Protein AF-A0A950E412-F1 (afdb_monomer_lite)

Foldseek 3Di:
DVLLVLLVQLCCCCPPVVDDLVRSCVVSVHDSVVSVCCVVPVPCVVVVVLLVQQWDAAPPPRDTFDHDPPGPRTFNHHCVVPVPSPPDPDALVVQLVLQVVLCVVPVDGDDLLLQAPVNCVVVDDPSVVSNVVDDHDHSVSCCVRQVDPVRSRVCSVVCPDDDDPVVPDDDDDPDDDDDDDDDDDD

Structure (mmCIF, N/CA/C/O backbone):
data_AF-A0A950E412-F1
#
_entry.id   AF-A0A950E412-F1
#
loop_
_atom_site.group_PDB
_atom_site.id
_atom_site.type_symbol
_atom_site.label_atom_id
_atom_site.label_alt_id
_atom_site.label_comp_id
_atom_site.label_asym_id
_atom_site.label_entity_id
_atom_site.label_seq_id
_atom_site.pdbx_PDB_ins_code
_atom_site.Cartn_x
_atom_site.Cartn_y
_atom_site.Cartn_z
_atom_site.occupancy
_atom_site.B_iso_or_equiv
_atom_site.auth_seq_id
_atom_site.auth_comp_id
_atom_site.auth_asym_id
_atom_site.auth_atom_id
_atom_site.pdbx_PDB_model_num
ATOM 1 N N . THR A 1 1 ? 12.616 4.490 -27.981 1.00 83.00 1 THR A N 1
ATOM 2 C CA . THR A 1 1 ? 12.147 4.778 -26.608 1.00 83.00 1 THR A CA 1
ATOM 3 C C . THR A 1 1 ? 13.334 4.789 -25.666 1.00 83.00 1 THR A C 1
ATOM 5 O O . THR A 1 1 ? 14.322 4.119 -25.954 1.00 83.00 1 THR A O 1
ATOM 8 N N . GLU A 1 2 ? 13.252 5.530 -24.560 1.00 90.44 2 GLU A N 1
ATOM 9 C CA . GLU A 1 2 ? 14.310 5.615 -23.536 1.00 90.44 2 GLU A CA 1
ATOM 10 C C . GLU A 1 2 ? 14.773 4.225 -23.062 1.00 90.44 2 GLU A C 1
ATOM 12 O O . GLU A 1 2 ? 15.965 3.930 -23.071 1.00 90.44 2 GLU A O 1
ATOM 17 N N . ARG A 1 3 ? 13.826 3.314 -22.782 1.00 92.00 3 ARG A N 1
ATOM 18 C CA . ARG A 1 3 ? 14.124 1.929 -22.376 1.00 92.00 3 ARG A CA 1
ATOM 19 C C . ARG A 1 3 ? 14.981 1.176 -23.394 1.00 92.00 3 ARG A C 1
ATOM 21 O O . ARG A 1 3 ? 15.925 0.510 -22.999 1.00 92.00 3 ARG A O 1
ATOM 28 N N . ARG A 1 4 ? 14.673 1.284 -24.693 1.00 94.50 4 ARG A N 1
ATOM 29 C CA . ARG A 1 4 ? 15.428 0.581 -25.745 1.00 94.50 4 ARG A CA 1
ATOM 30 C C . ARG A 1 4 ? 16.896 1.021 -25.762 1.00 94.50 4 ARG A C 1
ATOM 32 O O . ARG A 1 4 ? 17.767 0.174 -25.901 1.00 94.50 4 ARG A O 1
ATOM 39 N N . ARG A 1 5 ? 17.160 2.321 -25.577 1.00 95.94 5 ARG A N 1
ATOM 40 C CA . ARG A 1 5 ? 18.529 2.859 -25.481 1.00 95.94 5 ARG A CA 1
ATOM 41 C C . ARG A 1 5 ? 19.242 2.351 -24.226 1.00 95.94 5 ARG A C 1
ATOM 43 O O . ARG A 1 5 ? 20.359 1.866 -24.326 1.00 95.94 5 ARG A O 1
ATOM 50 N N . ALA A 1 6 ? 18.577 2.393 -23.071 1.00 95.38 6 ALA A N 1
ATOM 51 C CA . ALA A 1 6 ? 19.148 1.912 -21.811 1.00 95.38 6 ALA A CA 1
ATOM 52 C C . ALA A 1 6 ? 19.465 0.405 -21.830 1.00 95.38 6 ALA A C 1
ATOM 54 O O . ALA A 1 6 ? 20.478 -0.016 -21.286 1.00 95.38 6 ALA A O 1
ATOM 55 N N . VAL A 1 7 ? 18.620 -0.399 -22.481 1.00 97.25 7 VAL A N 1
ATOM 56 C CA . VAL A 1 7 ? 18.858 -1.834 -22.701 1.00 97.25 7 VAL A CA 1
ATOM 57 C C . VAL A 1 7 ? 20.078 -2.050 -23.591 1.00 97.25 7 VAL A C 1
ATOM 59 O O . VAL A 1 7 ? 20.931 -2.851 -23.237 1.00 97.25 7 VAL A O 1
ATOM 62 N N . ALA A 1 8 ? 20.179 -1.332 -24.714 1.00 97.06 8 ALA A N 1
ATOM 63 C CA . ALA A 1 8 ? 21.312 -1.469 -25.628 1.00 97.06 8 ALA A CA 1
ATOM 64 C C . ALA A 1 8 ? 22.646 -1.128 -24.942 1.00 97.06 8 ALA A C 1
ATOM 66 O O . ALA A 1 8 ? 23.605 -1.879 -25.079 1.00 97.06 8 ALA A O 1
ATOM 67 N N . LEU A 1 9 ? 22.679 -0.054 -24.143 1.00 97.19 9 LEU A N 1
ATOM 68 C CA . LEU A 1 9 ? 23.854 0.308 -23.343 1.00 97.19 9 LEU A CA 1
ATOM 69 C C . LEU A 1 9 ? 24.182 -0.760 -22.294 1.00 97.19 9 LEU A C 1
ATOM 71 O O . LEU A 1 9 ? 25.327 -1.171 -22.182 1.00 97.19 9 LEU A O 1
ATOM 75 N N . ALA A 1 10 ? 23.179 -1.269 -21.572 1.00 96.75 10 ALA A N 1
ATOM 76 C CA . ALA A 1 10 ? 23.401 -2.320 -20.581 1.00 96.75 10 ALA A CA 1
ATOM 77 C C . ALA A 1 10 ? 23.948 -3.618 -21.203 1.00 96.75 10 ALA A C 1
ATOM 79 O O . ALA A 1 10 ? 24.773 -4.281 -20.583 1.00 96.75 10 ALA A O 1
ATOM 80 N N . VAL A 1 11 ? 23.493 -3.985 -22.407 1.00 96.44 11 VAL A N 1
ATOM 81 C CA . VAL A 1 11 ? 24.015 -5.139 -23.160 1.00 96.44 11 VAL A CA 1
ATOM 82 C C . VAL A 1 11 ? 25.454 -4.886 -23.592 1.00 96.44 11 VAL A C 1
ATOM 84 O O . VAL A 1 11 ? 26.310 -5.719 -23.315 1.00 96.44 11 VAL A O 1
ATOM 87 N N . HIS A 1 12 ? 25.736 -3.716 -24.170 1.00 97.06 12 HIS A N 1
ATOM 88 C CA . HIS A 1 12 ? 27.089 -3.338 -24.569 1.00 97.06 12 HIS A CA 1
ATOM 89 C C . HIS A 1 12 ? 28.076 -3.411 -23.394 1.00 97.06 12 HIS A C 1
ATOM 91 O O . HIS A 1 12 ? 29.082 -4.115 -23.457 1.00 97.06 12 HIS A O 1
ATOM 97 N N . ASP A 1 13 ? 27.740 -2.751 -22.287 1.00 96.44 13 ASP A N 1
ATOM 98 C CA . ASP A 1 13 ? 28.570 -2.703 -21.084 1.00 96.44 13 ASP A CA 1
ATOM 99 C C . ASP A 1 13 ? 28.801 -4.098 -20.482 1.00 96.44 13 ASP A C 1
ATOM 101 O O . ASP A 1 13 ? 29.840 -4.369 -19.877 1.00 96.44 13 ASP A O 1
ATOM 105 N N . ARG A 1 14 ? 27.828 -5.003 -20.632 1.00 96.06 14 ARG A N 1
ATOM 106 C CA . ARG A 1 14 ? 27.918 -6.368 -20.113 1.00 96.06 14 ARG A CA 1
ATOM 107 C C . ARG A 1 14 ? 28.776 -7.274 -20.988 1.00 96.06 14 ARG A C 1
ATOM 109 O O . ARG A 1 14 ? 29.537 -8.067 -20.441 1.00 96.06 14 ARG A O 1
ATOM 116 N N . GLU A 1 15 ? 28.603 -7.200 -22.302 1.00 94.62 15 GLU A N 1
ATOM 117 C CA . GLU A 1 15 ? 29.211 -8.128 -23.261 1.00 94.62 15 GLU A CA 1
ATOM 118 C C . GLU A 1 15 ? 30.607 -7.686 -23.699 1.00 94.62 15 GLU A C 1
ATOM 120 O O . GLU A 1 15 ? 31.502 -8.521 -23.789 1.00 94.62 15 GLU A O 1
ATOM 125 N N . PHE A 1 16 ? 30.809 -6.386 -23.924 1.00 95.12 16 PHE A N 1
ATOM 126 C CA . PHE A 1 16 ? 32.061 -5.856 -24.471 1.00 95.12 16 PHE A CA 1
ATOM 127 C C . PHE A 1 16 ? 32.969 -5.261 -23.400 1.00 95.12 16 PHE A C 1
ATOM 129 O O . PHE A 1 16 ? 34.184 -5.417 -23.476 1.00 95.12 16 PHE A O 1
ATOM 136 N N . GLU A 1 17 ? 32.400 -4.616 -22.381 1.00 93.81 17 GLU A N 1
ATOM 137 C CA . GLU A 1 17 ? 33.190 -4.030 -21.289 1.00 93.81 17 GLU A CA 1
ATOM 138 C C . GLU A 1 17 ? 33.299 -4.948 -20.055 1.00 93.81 17 GLU A C 1
ATOM 140 O O . GLU A 1 17 ? 34.018 -4.641 -19.105 1.00 93.81 17 GLU A O 1
ATOM 145 N N . GLY A 1 18 ? 32.587 -6.083 -20.043 1.00 95.25 18 GLY A N 1
ATOM 146 C CA . GLY A 1 18 ? 32.640 -7.070 -18.958 1.00 95.25 18 GLY A CA 1
ATOM 147 C C . GLY A 1 18 ? 32.105 -6.568 -17.609 1.00 95.25 18 GLY A C 1
ATOM 148 O O . GLY A 1 18 ? 32.369 -7.177 -16.568 1.00 95.25 18 GLY A O 1
ATOM 149 N N . LEU A 1 19 ? 31.348 -5.467 -17.593 1.00 96.75 19 LEU A N 1
ATOM 150 C CA . LEU A 1 19 ? 30.909 -4.825 -16.358 1.00 96.75 19 LEU A CA 1
ATOM 151 C C . LEU A 1 19 ? 29.888 -5.678 -15.588 1.00 96.75 19 LEU A C 1
ATOM 153 O O . LEU A 1 19 ? 29.028 -6.384 -16.135 1.00 96.75 19 LEU A O 1
ATOM 157 N N . SER A 1 20 ? 29.959 -5.606 -14.258 1.00 97.38 20 SER A N 1
ATOM 158 C CA . SER A 1 20 ? 28.967 -6.211 -13.366 1.00 97.38 20 SER A CA 1
ATOM 159 C C . SER A 1 20 ? 27.638 -5.449 -13.397 1.00 97.38 20 SER A C 1
ATOM 161 O O . SER A 1 20 ? 27.590 -4.255 -13.681 1.00 97.38 20 SER A O 1
ATOM 163 N N . ILE A 1 21 ? 26.538 -6.111 -13.011 1.00 97.06 21 ILE A N 1
ATOM 164 C CA . ILE A 1 21 ? 25.205 -5.479 -12.915 1.00 97.06 21 ILE A CA 1
ATOM 165 C C . ILE A 1 21 ? 25.237 -4.213 -12.046 1.00 97.06 21 ILE A C 1
ATOM 167 O O . ILE A 1 21 ? 24.519 -3.260 -12.337 1.00 97.06 21 ILE A O 1
ATOM 171 N N . ARG A 1 22 ? 26.057 -4.194 -10.987 1.00 97.25 22 ARG A N 1
ATOM 172 C CA . ARG A 1 22 ? 26.192 -3.035 -10.099 1.00 97.25 22 ARG A CA 1
ATOM 173 C C . ARG A 1 22 ? 26.890 -1.866 -10.797 1.00 97.25 22 ARG A C 1
ATOM 175 O O . ARG A 1 22 ? 26.357 -0.770 -10.769 1.00 97.25 22 ARG A O 1
ATOM 182 N N . GLN A 1 23 ? 27.997 -2.118 -11.493 1.00 97.56 23 GLN A N 1
ATOM 183 C CA . GLN A 1 23 ? 28.715 -1.084 -12.250 1.00 97.56 23 GLN A CA 1
ATOM 184 C C . GLN A 1 23 ? 27.856 -0.499 -13.377 1.00 97.56 23 GLN A C 1
ATOM 186 O O . GLN A 1 23 ? 27.822 0.713 -13.564 1.00 97.56 23 GLN A O 1
ATOM 191 N N . ILE A 1 24 ? 27.100 -1.347 -14.080 1.00 97.75 24 ILE A N 1
ATOM 192 C CA . ILE A 1 24 ? 26.144 -0.904 -15.105 1.00 97.75 24 ILE A CA 1
ATOM 193 C C . ILE A 1 24 ? 25.031 -0.057 -14.471 1.00 97.75 24 ILE A C 1
ATOM 195 O O . ILE A 1 24 ? 24.619 0.956 -15.026 1.00 97.75 24 ILE A O 1
ATOM 199 N N . ALA A 1 25 ? 24.533 -0.452 -13.296 1.00 97.62 25 ALA A N 1
ATOM 200 C CA . ALA A 1 25 ? 23.512 0.298 -12.569 1.00 97.62 25 ALA A CA 1
ATOM 201 C C . ALA A 1 25 ? 24.005 1.691 -12.160 1.00 97.62 25 ALA A C 1
ATOM 203 O O . ALA A 1 25 ? 23.311 2.673 -12.431 1.00 97.62 25 ALA A O 1
ATOM 204 N N . ASP A 1 26 ? 25.214 1.775 -11.606 1.00 97.44 26 ASP A N 1
ATOM 205 C CA . ASP A 1 26 ? 25.847 3.035 -11.222 1.00 97.44 26 ASP A CA 1
ATOM 206 C C . ASP A 1 26 ? 26.074 3.931 -12.455 1.00 97.44 26 ASP A C 1
ATOM 208 O O . ASP A 1 26 ? 25.672 5.095 -12.453 1.00 97.44 26 ASP A O 1
ATOM 212 N N . ARG A 1 27 ? 26.598 3.375 -13.559 1.00 96.94 27 ARG A N 1
ATOM 213 C CA . ARG A 1 27 ? 26.841 4.111 -14.815 1.00 96.94 27 ARG A CA 1
ATOM 214 C C . ARG A 1 27 ? 25.564 4.631 -15.470 1.00 96.94 27 ARG A C 1
ATOM 216 O O . ARG A 1 27 ? 25.545 5.740 -15.993 1.00 96.94 27 ARG A O 1
ATOM 223 N N . LEU A 1 28 ? 24.490 3.843 -15.450 1.00 95.62 28 LEU A N 1
ATOM 224 C CA . LEU A 1 28 ? 23.201 4.237 -16.025 1.00 95.62 28 LEU A CA 1
ATOM 225 C C . LEU A 1 28 ? 22.343 5.085 -15.070 1.00 95.62 28 LEU A C 1
ATOM 227 O O . LEU A 1 28 ? 21.247 5.496 -15.458 1.00 95.62 28 LEU A O 1
ATOM 231 N N . GLY A 1 29 ? 22.778 5.309 -13.823 1.00 96.25 29 GLY A N 1
ATOM 232 C CA . GLY A 1 29 ? 21.979 5.987 -12.797 1.00 96.25 29 GLY A CA 1
ATOM 233 C C . GLY A 1 29 ? 20.676 5.245 -12.467 1.00 96.25 29 GLY A C 1
ATOM 234 O O . GLY A 1 29 ? 19.620 5.860 -12.295 1.00 96.25 29 GLY A O 1
ATOM 235 N N . ARG A 1 30 ? 20.704 3.906 -12.450 1.00 96.44 30 ARG A N 1
ATOM 236 C CA . ARG A 1 30 ? 19.538 3.032 -12.219 1.00 96.44 30 ARG A CA 1
ATOM 237 C C . ARG A 1 30 ? 19.784 2.087 -11.050 1.00 96.44 30 ARG A C 1
ATOM 239 O O . ARG A 1 30 ? 20.903 1.897 -10.605 1.00 96.44 30 ARG A O 1
ATOM 246 N N . SER A 1 31 ? 18.728 1.439 -10.559 1.00 97.19 31 SER A N 1
ATOM 247 C CA . SER A 1 31 ? 18.896 0.388 -9.551 1.00 97.19 31 SER A CA 1
ATOM 248 C C . SER A 1 31 ? 19.417 -0.917 -10.180 1.00 97.19 31 SER A C 1
ATOM 250 O O . SER A 1 31 ? 19.026 -1.244 -11.308 1.00 97.19 31 SER A O 1
ATOM 252 N N . PRO A 1 32 ? 20.195 -1.740 -9.447 1.00 97.44 32 PRO A N 1
ATOM 253 C CA . PRO A 1 32 ? 20.632 -3.058 -9.922 1.00 97.44 32 PRO A CA 1
ATOM 254 C C . PRO A 1 32 ? 19.474 -3.965 -10.358 1.00 97.44 32 PRO A C 1
ATOM 256 O O . PRO A 1 32 ? 19.580 -4.703 -11.335 1.00 97.44 32 PRO A O 1
ATOM 259 N N . ALA A 1 33 ? 18.327 -3.872 -9.678 1.00 96.50 33 ALA A N 1
ATOM 260 C CA . ALA A 1 33 ? 17.115 -4.598 -10.049 1.00 96.50 33 ALA A CA 1
ATOM 261 C C . ALA A 1 33 ? 16.571 -4.173 -11.426 1.00 96.50 33 ALA A C 1
ATOM 263 O O . ALA A 1 33 ? 16.109 -5.015 -12.194 1.00 96.50 33 ALA A O 1
ATOM 264 N N . THR A 1 34 ? 16.655 -2.880 -11.756 1.00 95.25 34 THR A N 1
ATOM 265 C CA . THR A 1 34 ? 16.223 -2.349 -13.057 1.00 95.25 34 THR A CA 1
ATOM 266 C C . THR A 1 34 ? 17.126 -2.854 -14.176 1.00 95.25 34 THR A C 1
ATOM 268 O O . THR A 1 34 ? 16.624 -3.324 -15.194 1.00 95.25 34 THR A O 1
ATOM 271 N N . VAL A 1 35 ? 18.445 -2.832 -13.966 1.00 97.12 35 VAL A N 1
ATOM 272 C CA . VAL A 1 35 ? 19.421 -3.371 -14.924 1.00 97.12 35 VAL A CA 1
ATOM 273 C C . VAL A 1 35 ? 19.224 -4.876 -15.117 1.00 97.12 35 VAL A C 1
ATOM 275 O O . VAL A 1 35 ? 19.139 -5.346 -16.247 1.00 97.12 35 VAL A O 1
ATOM 278 N N . LYS A 1 36 ? 19.015 -5.636 -14.035 1.00 96.94 36 LYS A N 1
ATOM 279 C CA . LYS A 1 36 ? 18.660 -7.062 -14.120 1.00 96.94 36 LYS A CA 1
ATOM 280 C C . LYS A 1 36 ? 17.394 -7.294 -14.957 1.00 96.94 36 LYS A C 1
ATOM 282 O O . LYS A 1 36 ? 17.328 -8.246 -15.732 1.00 96.94 36 LYS A O 1
ATOM 287 N N . ALA A 1 37 ? 16.401 -6.411 -14.837 1.00 95.50 37 ALA A N 1
ATOM 288 C CA . ALA A 1 37 ? 15.178 -6.481 -15.629 1.00 95.50 37 ALA A CA 1
ATOM 289 C C . ALA A 1 37 ? 15.393 -6.158 -17.117 1.00 95.50 37 ALA A C 1
ATOM 291 O O . ALA A 1 37 ? 14.620 -6.649 -17.934 1.00 95.50 37 ALA A O 1
ATOM 292 N N . TYR A 1 38 ? 16.409 -5.373 -17.493 1.00 96.81 38 TYR A N 1
ATOM 293 C CA . TYR A 1 38 ? 16.753 -5.159 -18.905 1.00 96.81 38 TYR A CA 1
ATOM 294 C C . TYR A 1 38 ? 17.211 -6.447 -19.583 1.00 96.81 38 TYR A C 1
ATOM 296 O O . TYR A 1 38 ? 16.822 -6.682 -20.718 1.00 96.81 38 TYR A O 1
ATOM 304 N N . PHE A 1 39 ? 17.953 -7.306 -18.884 1.00 95.62 39 PHE A N 1
ATOM 305 C CA . PHE A 1 39 ? 18.380 -8.597 -19.430 1.00 95.62 39 PHE A CA 1
ATOM 306 C C . PHE A 1 39 ? 17.247 -9.635 -19.460 1.00 95.62 39 PHE A C 1
ATOM 308 O O . PHE A 1 39 ? 17.173 -10.448 -20.373 1.00 95.62 39 PHE A O 1
ATOM 315 N N . TYR A 1 40 ? 16.341 -9.607 -18.478 1.00 95.12 40 TYR A N 1
ATOM 316 C CA . TYR A 1 40 ? 15.254 -10.591 -18.371 1.00 95.12 40 TYR A CA 1
ATOM 317 C C . TYR A 1 40 ? 13.994 -10.250 -19.195 1.00 95.12 40 TYR A C 1
ATOM 319 O O . TYR A 1 40 ? 13.301 -11.139 -19.700 1.00 95.12 40 TYR A O 1
ATOM 327 N N . ASP A 1 41 ? 13.660 -8.963 -19.302 1.00 95.75 41 ASP A N 1
ATOM 328 C CA . ASP A 1 41 ? 12.504 -8.437 -20.039 1.00 95.75 41 ASP A CA 1
ATOM 329 C C . ASP A 1 41 ? 12.904 -7.133 -20.760 1.00 95.75 41 ASP A C 1
ATOM 331 O O . ASP A 1 41 ? 12.497 -6.039 -20.346 1.00 95.75 41 ASP A O 1
ATOM 335 N N . PRO A 1 42 ? 13.727 -7.208 -21.825 1.00 94.25 42 PRO A N 1
ATOM 336 C CA . PRO A 1 42 ? 14.309 -6.031 -22.474 1.00 94.25 42 PRO A CA 1
ATOM 337 C C . PRO A 1 42 ? 13.251 -5.033 -22.955 1.00 94.25 42 PRO A C 1
ATOM 339 O O . PRO A 1 42 ? 13.343 -3.825 -22.726 1.00 94.25 42 PRO A O 1
ATOM 342 N N . THR A 1 43 ? 12.163 -5.534 -23.536 1.00 93.56 43 THR A N 1
ATOM 343 C CA . THR A 1 43 ? 11.059 -4.706 -24.041 1.00 93.56 43 THR A CA 1
ATOM 344 C C . THR A 1 43 ? 10.160 -4.175 -22.918 1.00 93.56 43 THR A C 1
ATOM 346 O O . THR A 1 43 ? 9.481 -3.156 -23.089 1.00 93.56 43 THR A O 1
ATOM 349 N N . GLY A 1 44 ? 10.167 -4.812 -21.744 1.00 91.38 44 GLY A N 1
ATOM 350 C CA . GLY A 1 44 ? 9.249 -4.511 -20.645 1.00 91.38 44 GLY A CA 1
ATOM 351 C C . GLY A 1 44 ? 7.832 -5.040 -20.893 1.00 91.38 44 GLY A C 1
ATOM 352 O O . GLY A 1 44 ? 6.893 -4.599 -20.227 1.00 91.38 44 GLY A O 1
ATOM 353 N N . GLU A 1 45 ? 7.641 -5.897 -21.898 1.00 92.06 45 GLU A N 1
ATOM 354 C CA . GLU A 1 45 ? 6.330 -6.420 -22.288 1.00 92.06 45 GLU A CA 1
ATOM 355 C C . GLU A 1 45 ? 5.771 -7.362 -21.241 1.00 92.06 45 GLU A C 1
ATOM 357 O O . GLU A 1 45 ? 4.586 -7.265 -20.928 1.00 92.06 45 GLU A O 1
ATOM 362 N N . LYS A 1 46 ? 6.612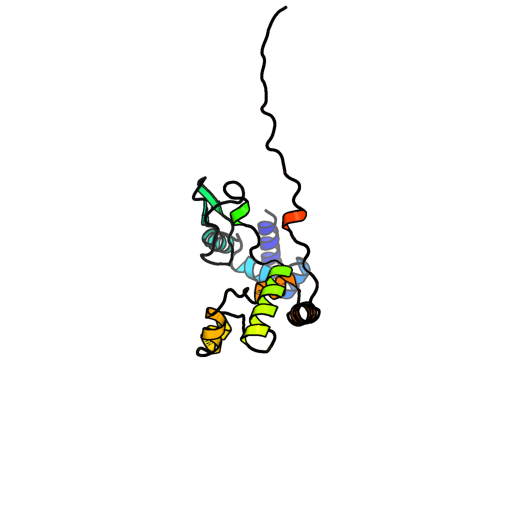 -8.202 -20.627 1.00 89.00 46 LYS A N 1
ATOM 363 C CA . LYS A 1 46 ? 6.155 -9.094 -19.554 1.00 89.00 46 LYS A CA 1
ATOM 364 C C . LYS A 1 46 ? 5.680 -8.277 -18.357 1.00 89.00 46 LYS A C 1
ATOM 366 O O . LYS A 1 46 ? 4.594 -8.524 -17.834 1.00 89.00 46 LYS A O 1
ATOM 371 N N . ALA A 1 47 ? 6.443 -7.260 -17.955 1.00 86.50 47 ALA A N 1
ATOM 372 C CA . ALA A 1 47 ? 6.052 -6.365 -16.870 1.00 86.50 47 ALA A CA 1
ATOM 373 C C . ALA A 1 47 ? 4.748 -5.606 -17.183 1.00 86.50 47 ALA A C 1
ATOM 375 O O . ALA A 1 47 ? 3.874 -5.496 -16.318 1.00 86.50 47 ALA A O 1
ATOM 376 N N . ARG A 1 48 ? 4.588 -5.113 -18.419 1.00 85.50 48 ARG A N 1
ATOM 377 C CA . ARG A 1 48 ? 3.352 -4.456 -18.877 1.00 85.50 48 ARG A CA 1
ATOM 378 C C . ARG A 1 48 ? 2.167 -5.418 -18.891 1.00 85.50 48 ARG A C 1
ATOM 380 O O . ARG A 1 48 ? 1.119 -5.066 -18.361 1.00 85.50 48 ARG A O 1
ATOM 387 N N . ALA A 1 49 ? 2.340 -6.634 -19.401 1.00 85.50 49 ALA A N 1
ATOM 388 C CA . ALA A 1 49 ? 1.304 -7.662 -19.430 1.00 85.50 49 ALA A CA 1
ATOM 389 C C . ALA A 1 49 ? 0.866 -8.076 -18.017 1.00 85.50 49 ALA A C 1
ATOM 391 O O . ALA A 1 49 ? -0.325 -8.224 -17.759 1.00 85.50 49 ALA A O 1
ATOM 392 N N . ILE A 1 50 ? 1.800 -8.206 -17.069 1.00 84.38 50 ILE A N 1
ATOM 393 C CA . ILE A 1 50 ? 1.469 -8.474 -15.661 1.00 84.38 50 ILE A CA 1
ATOM 394 C C . ILE A 1 50 ? 0.646 -7.326 -15.071 1.00 84.38 50 ILE A C 1
ATOM 396 O O . ILE A 1 50 ? -0.390 -7.580 -14.463 1.00 84.38 50 ILE A O 1
ATOM 400 N N . LYS A 1 51 ? 1.063 -6.068 -15.271 1.00 78.50 51 LYS A N 1
ATOM 401 C CA . LYS A 1 51 ? 0.314 -4.900 -14.775 1.00 78.50 51 LYS A CA 1
ATOM 402 C C . LYS A 1 51 ? -1.057 -4.756 -15.436 1.00 78.50 51 LYS A C 1
ATOM 404 O O . LYS A 1 51 ? -2.002 -4.362 -14.761 1.00 78.50 51 LYS A O 1
ATOM 409 N N . ALA A 1 52 ? -1.187 -5.123 -16.710 1.00 79.25 52 ALA A N 1
ATOM 410 C CA . ALA A 1 52 ? -2.468 -5.140 -17.412 1.00 79.25 52 ALA A CA 1
ATOM 411 C C . ALA A 1 52 ? -3.471 -6.114 -16.767 1.00 79.25 52 ALA A C 1
ATOM 413 O O . ALA A 1 52 ? -4.667 -5.868 -16.786 1.00 79.25 52 ALA A O 1
ATOM 414 N N . ARG A 1 53 ? -3.005 -7.178 -16.100 1.00 78.06 53 ARG A N 1
ATOM 415 C CA . ARG A 1 53 ? -3.883 -8.074 -15.324 1.00 78.06 53 ARG A CA 1
ATOM 416 C C . ARG A 1 53 ? -4.401 -7.448 -14.026 1.00 78.06 53 ARG A C 1
ATOM 418 O O . ARG A 1 53 ? -5.233 -8.053 -13.358 1.00 78.06 53 ARG A O 1
ATOM 425 N N . TYR A 1 54 ? -3.860 -6.303 -13.609 1.00 82.12 54 TYR A N 1
ATOM 426 C CA . TYR A 1 54 ? -4.278 -5.609 -12.387 1.00 82.12 54 TYR A CA 1
ATOM 427 C C . TYR A 1 54 ? -5.284 -4.494 -12.663 1.00 82.12 54 TYR A C 1
ATOM 429 O O . TYR A 1 54 ? -5.875 -3.988 -11.713 1.00 82.12 54 TYR A O 1
ATOM 437 N N . VAL A 1 55 ? -5.472 -4.095 -13.924 1.00 81.88 55 VAL A N 1
ATOM 438 C CA . VAL A 1 55 ? -6.513 -3.129 -14.281 1.00 81.88 55 VAL A CA 1
ATOM 439 C C . VAL A 1 55 ? -7.846 -3.852 -14.445 1.00 81.88 55 VAL A C 1
ATOM 441 O O . VAL A 1 55 ? -7.902 -4.975 -14.943 1.00 81.88 55 VAL A O 1
ATOM 444 N N . GLY A 1 56 ? -8.917 -3.217 -13.983 1.00 86.56 56 GLY A N 1
ATOM 445 C CA . GLY A 1 56 ? -10.281 -3.677 -14.213 1.00 86.56 56 GLY A CA 1
ATOM 446 C C . GLY A 1 56 ? -10.920 -2.931 -15.378 1.00 86.56 56 GLY A C 1
ATOM 447 O O . GLY A 1 56 ? -10.296 -2.079 -16.015 1.00 86.56 56 GLY A O 1
ATOM 448 N N . VAL A 1 57 ? -12.191 -3.228 -15.624 1.00 89.00 57 VAL A N 1
ATOM 449 C CA . VAL A 1 57 ? -13.028 -2.524 -16.600 1.00 89.00 57 VAL A CA 1
ATOM 450 C C . VAL A 1 57 ? -14.140 -1.806 -15.848 1.00 89.00 57 VAL A C 1
ATOM 452 O O . VAL A 1 57 ? -14.788 -2.383 -14.972 1.00 89.00 57 VAL A O 1
ATOM 455 N N . CYS A 1 58 ? -14.343 -0.528 -16.161 1.00 88.88 58 CYS A N 1
ATOM 456 C CA . CYS A 1 58 ? -15.366 0.283 -15.527 1.00 88.88 58 CYS A CA 1
ATOM 457 C C . CYS A 1 58 ? -16.750 -0.209 -15.947 1.00 88.88 58 CYS A C 1
ATOM 459 O O . CYS A 1 58 ? -17.061 -0.230 -17.134 1.00 88.88 58 CYS A O 1
ATOM 461 N N . ARG A 1 59 ? -17.617 -0.505 -14.974 1.00 89.06 59 ARG A N 1
ATOM 462 C CA . ARG A 1 59 ? -19.005 -0.922 -15.240 1.00 89.06 59 ARG A CA 1
ATOM 463 C C . ARG A 1 59 ? -19.888 0.173 -15.855 1.00 89.06 59 ARG A C 1
ATOM 465 O O . ARG A 1 59 ? -20.942 -0.148 -16.379 1.00 89.06 59 ARG A O 1
ATOM 472 N N . GLY A 1 60 ? -19.482 1.443 -15.768 1.00 88.44 60 GLY A N 1
ATOM 473 C CA . GLY A 1 60 ? -20.239 2.580 -16.304 1.00 88.44 60 GLY A CA 1
ATOM 474 C C . GLY A 1 60 ? -19.887 2.932 -17.750 1.00 88.44 60 GLY A C 1
ATOM 475 O O . GLY A 1 60 ? -20.781 3.123 -18.561 1.00 88.44 60 GLY A O 1
ATOM 476 N N . CYS A 1 61 ? -18.593 3.019 -18.082 1.00 91.50 61 CYS A N 1
ATOM 477 C CA . CYS A 1 61 ? -18.142 3.481 -19.404 1.00 91.50 61 CYS A CA 1
ATOM 478 C C . CYS A 1 61 ? -17.199 2.520 -20.141 1.00 91.50 61 CYS A C 1
ATOM 480 O O . CYS A 1 61 ? -16.704 2.862 -21.209 1.00 91.50 61 CYS A O 1
ATOM 482 N N . GLY A 1 62 ? -16.869 1.361 -19.566 1.00 87.56 62 GLY A N 1
ATOM 483 C CA . GLY A 1 62 ? -15.951 0.397 -20.183 1.00 87.56 62 GLY A CA 1
ATOM 484 C C . GLY A 1 62 ? -14.470 0.800 -20.176 1.00 87.56 62 GLY A C 1
ATOM 485 O O . GLY A 1 62 ? -13.623 0.009 -20.579 1.00 87.56 62 GLY A O 1
ATOM 486 N N . ALA A 1 63 ? -14.113 1.993 -19.689 1.00 87.19 63 ALA A N 1
ATOM 487 C CA . ALA A 1 63 ? -12.714 2.405 -19.575 1.00 87.19 63 ALA A CA 1
ATOM 488 C C . ALA A 1 63 ? -11.942 1.563 -18.544 1.00 87.19 63 ALA A C 1
ATOM 490 O O . ALA A 1 63 ? -12.516 1.067 -17.570 1.00 87.19 63 ALA A O 1
ATOM 491 N N . TYR A 1 64 ? -10.620 1.464 -18.707 1.00 86.00 64 TYR A N 1
ATOM 492 C CA . TYR A 1 64 ? -9.762 0.793 -17.731 1.00 86.00 64 TYR A CA 1
ATOM 493 C C . TYR A 1 64 ? -9.817 1.471 -16.359 1.00 86.00 64 TYR A C 1
ATOM 495 O O . TYR A 1 64 ? -9.768 2.700 -16.240 1.00 86.00 64 TYR A O 1
ATOM 503 N N . THR A 1 65 ? -9.878 0.662 -15.304 1.00 86.50 65 THR A N 1
ATOM 504 C CA . THR A 1 65 ? -9.854 1.140 -13.922 1.00 86.50 65 THR A CA 1
ATOM 505 C C . THR A 1 65 ? -8.483 0.960 -13.294 1.00 86.50 65 THR A C 1
ATOM 507 O O . THR A 1 65 ? -7.687 0.102 -13.676 1.00 86.50 65 THR A O 1
ATOM 510 N N . GLN A 1 66 ? -8.195 1.813 -12.315 1.00 78.69 66 GLN A N 1
ATOM 511 C CA . GLN A 1 66 ? -6.946 1.743 -11.573 1.00 78.69 66 GLN A CA 1
ATOM 512 C C . GLN A 1 66 ? -6.948 0.513 -10.648 1.00 78.69 66 GLN A C 1
ATOM 514 O O . GLN A 1 66 ? -7.996 0.174 -10.083 1.00 78.69 66 GLN A O 1
ATOM 519 N N . PRO A 1 67 ? -5.790 -0.131 -10.438 1.00 77.62 67 PRO A N 1
ATOM 520 C CA . PRO A 1 67 ? -5.635 -1.092 -9.357 1.00 77.62 67 PRO A CA 1
ATOM 521 C C . PRO A 1 67 ? -5.776 -0.383 -8.001 1.00 77.62 67 PRO A C 1
ATOM 523 O O . PRO A 1 67 ? -5.342 0.758 -7.830 1.00 77.62 67 PRO A O 1
ATOM 526 N N . ARG A 1 68 ? -6.375 -1.069 -7.029 1.00 71.56 68 ARG A N 1
ATOM 527 C CA . ARG A 1 68 ? -6.593 -0.604 -5.656 1.00 71.56 68 ARG A CA 1
ATOM 528 C C . ARG A 1 68 ? -5.581 -1.225 -4.693 1.00 71.56 68 ARG A C 1
ATOM 530 O O . ARG A 1 68 ? -4.815 -0.477 -4.099 1.00 71.56 68 ARG A O 1
ATOM 537 N N . ASN A 1 69 ? -5.524 -2.557 -4.569 1.00 66.19 69 ASN A N 1
ATOM 538 C CA . ASN A 1 69 ? -4.530 -3.256 -3.733 1.00 66.19 69 ASN A CA 1
ATOM 539 C C . ASN A 1 69 ? -3.945 -4.496 -4.426 1.00 66.19 69 ASN A C 1
ATOM 541 O O . ASN A 1 69 ? -4.200 -5.637 -4.043 1.00 66.19 69 ASN A O 1
ATOM 545 N N . GLY A 1 70 ? -3.101 -4.276 -5.431 1.00 64.88 70 GLY A N 1
ATOM 546 C CA . GLY A 1 70 ? -2.395 -5.368 -6.097 1.00 64.88 70 GLY A CA 1
ATOM 547 C C . GLY A 1 70 ? -3.312 -6.249 -6.949 1.00 64.88 70 GLY A C 1
ATOM 548 O O . GLY A 1 70 ? -4.292 -5.783 -7.527 1.00 64.88 70 GLY A O 1
ATOM 549 N N . LYS A 1 71 ? -2.941 -7.523 -7.102 1.00 65.31 71 LYS A N 1
ATOM 550 C CA . LYS A 1 71 ? -3.565 -8.434 -8.069 1.00 65.31 71 LYS A CA 1
ATOM 551 C C . LYS A 1 71 ? -5.040 -8.685 -7.741 1.00 65.31 71 LYS A C 1
ATOM 553 O O . LYS A 1 71 ? -5.350 -9.200 -6.675 1.00 65.31 71 LYS A O 1
ATOM 558 N N . GLY A 1 72 ? -5.920 -8.405 -8.703 1.00 67.31 72 GLY A N 1
ATOM 559 C CA . GLY A 1 72 ? -7.348 -8.737 -8.635 1.00 67.31 72 GLY A CA 1
ATOM 560 C C . GLY A 1 72 ? -8.220 -7.763 -7.838 1.00 67.31 72 GLY A C 1
ATOM 561 O O . GLY A 1 72 ? -9.433 -7.930 -7.836 1.00 67.31 72 GLY A O 1
ATOM 562 N N . ASP A 1 73 ? -7.644 -6.736 -7.207 1.00 73.62 73 ASP A N 1
ATOM 563 C CA . ASP A 1 73 ? -8.394 -5.684 -6.506 1.00 73.62 73 ASP A CA 1
ATOM 564 C C . ASP A 1 73 ? -8.331 -4.396 -7.330 1.00 73.62 73 ASP A C 1
ATOM 566 O O . ASP A 1 73 ? -7.539 -3.510 -7.025 1.00 73.62 73 ASP A O 1
ATOM 570 N N . ALA A 1 74 ? -9.098 -4.317 -8.420 1.00 83.31 74 ALA A N 1
ATOM 571 C CA . ALA A 1 74 ? -9.267 -3.100 -9.218 1.00 83.31 74 ALA A CA 1
ATOM 572 C C . ALA A 1 74 ? -10.604 -2.424 -8.896 1.00 83.31 74 ALA A C 1
ATOM 574 O O . ALA A 1 74 ? -11.574 -3.088 -8.525 1.00 83.31 74 ALA A O 1
ATOM 575 N N . TYR A 1 75 ? -10.689 -1.103 -9.064 1.00 83.44 75 TYR A N 1
ATOM 576 C CA . TYR A 1 75 ? -11.959 -0.405 -8.850 1.00 83.44 75 TYR A CA 1
ATOM 577 C C . TYR A 1 75 ? -13.026 -0.870 -9.854 1.00 83.44 75 TYR A C 1
ATOM 579 O O . TYR A 1 75 ? -12.735 -1.063 -11.032 1.00 83.44 75 TYR A O 1
ATOM 587 N N . ALA A 1 76 ? -14.278 -1.001 -9.404 1.00 86.19 76 ALA A N 1
ATOM 588 C CA . ALA A 1 76 ? -15.410 -1.335 -10.278 1.00 86.19 76 ALA A CA 1
ATOM 589 C C . ALA A 1 76 ? -15.810 -0.173 -11.213 1.00 86.19 76 ALA A C 1
ATOM 591 O O . ALA A 1 76 ? -16.425 -0.390 -12.258 1.00 86.19 76 ALA A O 1
ATOM 592 N N . TYR A 1 77 ? -15.446 1.060 -10.847 1.00 86.12 77 TYR A N 1
ATOM 593 C CA . TYR A 1 77 ? -15.732 2.279 -11.600 1.00 86.12 77 TYR A CA 1
ATOM 594 C C . TYR A 1 77 ? -14.471 3.135 -11.751 1.00 86.12 77 TYR A C 1
ATOM 596 O O . TYR A 1 77 ? -13.596 3.128 -10.884 1.00 86.12 77 TYR A O 1
ATOM 604 N N . CYS A 1 78 ? -14.364 3.876 -12.855 1.00 86.56 78 CYS A N 1
ATOM 605 C CA . CYS A 1 78 ? -13.299 4.858 -13.035 1.00 86.56 78 CYS A CA 1
ATOM 606 C C . CYS A 1 78 ? -13.611 6.146 -12.249 1.00 86.56 78 CYS A C 1
ATOM 608 O O . CYS A 1 78 ? -14.764 6.419 -11.912 1.00 86.56 78 CYS A O 1
ATOM 610 N N . LYS A 1 79 ? -12.583 6.968 -11.998 1.00 81.38 79 LYS A N 1
ATOM 611 C CA . LYS A 1 79 ? -12.716 8.279 -11.330 1.00 81.38 79 LYS A CA 1
ATOM 612 C C . LYS A 1 79 ? -13.721 9.209 -12.007 1.00 81.38 79 LYS A C 1
ATOM 614 O O . LYS A 1 79 ? -14.355 9.988 -11.314 1.00 81.38 79 LYS A O 1
ATOM 619 N N . ALA A 1 80 ? -13.844 9.134 -13.332 1.00 83.88 80 ALA A N 1
ATOM 620 C CA . ALA A 1 80 ? -14.771 9.974 -14.082 1.00 83.88 80 ALA A CA 1
ATOM 621 C C . ALA A 1 80 ? -16.231 9.555 -13.848 1.00 83.88 80 ALA A C 1
ATOM 623 O O . ALA A 1 80 ? -17.063 10.398 -13.543 1.00 83.88 80 ALA A O 1
ATOM 624 N N . CYS A 1 81 ? -16.536 8.254 -13.927 1.00 84.12 81 CYS A N 1
ATOM 625 C CA . CYS A 1 81 ? -17.891 7.745 -13.696 1.00 84.12 81 CYS A CA 1
ATOM 626 C C . CYS A 1 81 ? -18.303 7.784 -12.225 1.00 84.12 81 CYS A C 1
ATOM 628 O O . CYS A 1 81 ? -19.481 7.938 -11.928 1.00 84.12 81 CYS A O 1
ATOM 630 N N . HIS A 1 82 ? -17.357 7.595 -11.304 1.00 80.25 82 HIS A N 1
ATOM 631 C CA . HIS A 1 82 ? -17.647 7.603 -9.877 1.00 80.25 82 HIS A CA 1
ATOM 632 C C . HIS A 1 82 ? -16.472 8.208 -9.094 1.00 80.25 82 HIS A C 1
ATOM 634 O O . HIS A 1 82 ? -15.631 7.471 -8.567 1.00 80.25 82 HIS A O 1
ATOM 640 N N . PRO A 1 83 ? -16.410 9.545 -8.961 1.00 72.81 83 PRO A N 1
ATOM 641 C CA . PRO A 1 83 ? -15.339 10.226 -8.228 1.00 72.81 83 PRO A CA 1
ATOM 642 C C . PRO A 1 83 ? -15.181 9.699 -6.794 1.00 72.81 83 PRO A C 1
ATOM 644 O O . PRO A 1 83 ? -14.065 9.450 -6.340 1.00 72.81 83 PRO A O 1
ATOM 647 N N . GLY A 1 84 ? -16.305 9.388 -6.135 1.00 67.94 84 GLY A N 1
ATOM 648 C CA . GLY A 1 84 ? -16.341 8.806 -4.789 1.00 67.94 84 GLY A CA 1
ATOM 649 C C . GLY A 1 84 ? -15.798 7.374 -4.676 1.00 67.94 84 GLY A C 1
ATOM 650 O O . GLY A 1 84 ? -15.482 6.923 -3.582 1.00 67.94 84 GLY A O 1
ATOM 651 N N . ALA A 1 85 ? -15.655 6.636 -5.787 1.00 65.75 85 ALA A N 1
ATOM 652 C CA . ALA A 1 85 ? -15.223 5.236 -5.739 1.00 65.75 85 ALA A CA 1
ATOM 653 C C . ALA A 1 85 ? -13.738 5.105 -5.387 1.00 65.75 85 ALA A C 1
ATOM 655 O O . ALA A 1 85 ? -13.311 4.040 -4.950 1.00 65.75 85 ALA A O 1
ATOM 656 N N . ILE A 1 86 ? -12.965 6.180 -5.580 1.00 65.44 86 ILE A N 1
ATOM 657 C CA . ILE A 1 86 ? -11.522 6.233 -5.317 1.00 65.44 86 ILE A CA 1
ATOM 658 C C . ILE A 1 86 ? -11.209 7.135 -4.111 1.00 65.44 86 ILE A C 1
ATOM 660 O O . ILE A 1 86 ? -10.043 7.428 -3.839 1.00 65.44 86 ILE A O 1
ATOM 664 N N . GLU A 1 87 ? -12.225 7.569 -3.355 1.00 64.25 87 GLU A N 1
ATOM 665 C CA . GLU A 1 87 ? -11.980 8.286 -2.105 1.00 64.25 87 GLU A CA 1
ATOM 666 C C . GLU A 1 87 ? -11.185 7.406 -1.135 1.00 64.25 87 GLU A C 1
ATOM 668 O O . GLU A 1 87 ? -11.431 6.204 -0.968 1.00 64.25 87 GLU A O 1
ATOM 673 N N . ARG A 1 88 ? -10.181 8.013 -0.493 1.00 67.75 88 ARG A N 1
ATOM 674 C CA . ARG A 1 88 ? -9.368 7.323 0.504 1.00 67.75 88 ARG A CA 1
ATOM 675 C C . ARG A 1 88 ? -10.239 7.041 1.716 1.00 67.75 88 ARG A C 1
ATOM 677 O O . ARG A 1 88 ? -10.464 7.904 2.551 1.00 67.75 88 ARG A O 1
ATOM 684 N N . ARG A 1 89 ? -10.698 5.793 1.827 1.00 79.44 89 ARG A N 1
ATOM 685 C CA . ARG A 1 89 ? -11.465 5.326 2.989 1.00 79.44 89 ARG A CA 1
ATOM 686 C C . ARG A 1 89 ? -10.738 5.585 4.310 1.00 79.44 89 ARG A C 1
ATOM 688 O O . ARG A 1 89 ? -11.403 5.835 5.306 1.00 79.44 89 ARG A O 1
ATOM 695 N N . TRP A 1 90 ? -9.414 5.500 4.317 1.00 88.31 90 TRP A N 1
ATOM 696 C CA . TRP A 1 90 ? -8.590 5.705 5.500 1.00 88.31 90 TRP A CA 1
ATOM 697 C C . TRP A 1 90 ? -7.830 7.022 5.387 1.00 88.31 90 TRP A C 1
ATOM 699 O O . TRP A 1 90 ? -6.949 7.158 4.535 1.00 88.31 90 TRP A O 1
ATOM 709 N N . THR A 1 91 ? -8.200 7.968 6.243 1.00 91.31 91 THR A N 1
ATOM 710 C CA . THR A 1 91 ? -7.476 9.215 6.511 1.00 91.31 91 THR A CA 1
ATOM 711 C C . THR A 1 91 ? -6.675 9.064 7.808 1.00 91.31 91 THR A C 1
ATOM 713 O O . THR A 1 91 ? -6.773 8.022 8.464 1.00 91.31 91 THR A O 1
ATOM 716 N N . ARG A 1 92 ? -5.859 10.060 8.182 1.00 92.69 92 ARG A N 1
ATOM 717 C CA . ARG A 1 92 ? -5.125 10.007 9.458 1.00 92.69 92 ARG A CA 1
ATOM 718 C C . ARG A 1 92 ? -6.103 9.915 10.625 1.00 92.69 92 ARG A C 1
ATOM 720 O O . ARG A 1 92 ? -5.963 9.038 11.465 1.00 92.69 92 ARG A O 1
ATOM 727 N N . GLU A 1 93 ? -7.149 10.720 10.580 1.00 90.62 93 GLU A N 1
ATOM 728 C CA . GLU A 1 93 ? -8.194 10.857 11.591 1.00 90.62 93 GLU A CA 1
ATOM 729 C C . GLU A 1 93 ? -8.926 9.527 11.794 1.00 90.62 93 GLU A C 1
ATOM 731 O O . GLU A 1 93 ? -8.992 9.019 12.908 1.00 90.62 93 GLU A O 1
ATOM 736 N N . ARG A 1 94 ? -9.369 8.881 10.705 1.00 93.00 94 ARG A N 1
ATOM 737 C CA . ARG A 1 94 ? -10.015 7.558 10.788 1.00 93.00 94 ARG A CA 1
ATOM 738 C C . ARG A 1 94 ? -9.088 6.478 11.335 1.00 93.00 94 ARG A C 1
ATOM 740 O O . ARG A 1 94 ? -9.544 5.544 11.984 1.00 93.00 94 ARG A O 1
ATOM 747 N N . VAL A 1 95 ? -7.788 6.560 11.048 1.00 95.00 95 VAL A N 1
ATOM 748 C CA . VAL A 1 95 ? -6.817 5.627 11.634 1.00 95.00 95 VAL A CA 1
ATOM 749 C C . VAL A 1 95 ? -6.691 5.856 13.139 1.00 95.00 95 VAL A C 1
ATOM 751 O O . VAL A 1 95 ? -6.657 4.870 13.870 1.00 95.00 95 VAL A O 1
ATOM 754 N N . LEU A 1 96 ? -6.655 7.109 13.604 1.00 95.56 96 LEU A N 1
ATOM 755 C CA . LEU A 1 96 ? -6.618 7.426 15.035 1.00 95.56 96 LEU A CA 1
ATOM 756 C C . LEU A 1 96 ? -7.892 6.951 15.748 1.00 95.56 96 LEU A C 1
ATOM 758 O O . LEU A 1 96 ? -7.790 6.295 16.780 1.00 95.56 96 LEU A O 1
ATOM 762 N N . GLU A 1 97 ? -9.066 7.168 15.150 1.00 94.44 97 GLU A N 1
ATOM 763 C CA . GLU A 1 97 ? -10.350 6.645 15.643 1.00 94.44 97 GLU A CA 1
ATOM 764 C C . GLU A 1 97 ? -10.317 5.114 15.781 1.00 94.44 97 GLU A C 1
ATOM 766 O O . GLU A 1 97 ? -10.627 4.571 16.839 1.00 94.44 97 GLU A O 1
ATOM 771 N N . ALA A 1 98 ? -9.843 4.403 14.752 1.00 95.69 98 ALA A N 1
ATOM 772 C CA . ALA A 1 98 ? -9.710 2.947 14.797 1.00 95.69 98 ALA A CA 1
ATOM 773 C C . ALA A 1 98 ? -8.691 2.466 15.848 1.00 95.69 98 ALA A C 1
ATOM 775 O O . ALA A 1 98 ? -8.848 1.380 16.409 1.00 95.69 98 ALA A O 1
ATOM 776 N N . MET A 1 99 ? -7.631 3.240 16.114 1.00 96.50 99 MET A N 1
ATOM 777 C CA . MET A 1 99 ? -6.681 2.941 17.191 1.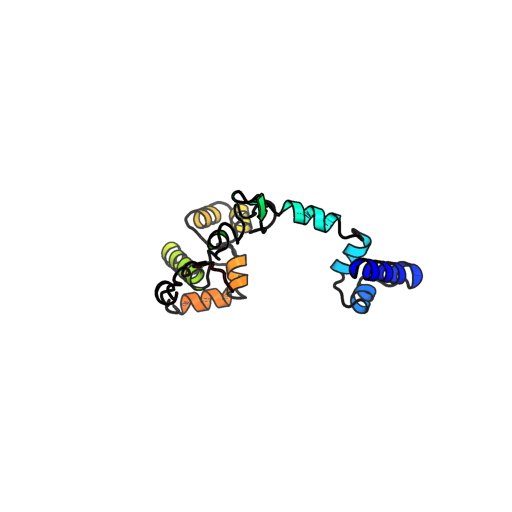00 96.50 99 MET A CA 1
ATOM 778 C C . MET A 1 99 ? -7.315 3.128 18.573 1.00 96.50 99 MET A C 1
ATOM 780 O O . MET A 1 99 ? -7.036 2.318 19.457 1.00 96.50 99 MET A O 1
ATOM 784 N N . GLY A 1 100 ? -8.173 4.140 18.733 1.00 95.44 100 GLY A N 1
ATOM 785 C CA . GLY A 1 100 ? -8.989 4.354 19.929 1.00 95.44 100 GLY A CA 1
ATOM 786 C C . GLY A 1 100 ? -9.965 3.203 20.164 1.00 95.44 100 GLY A C 1
ATOM 787 O O . GLY A 1 100 ? -9.898 2.560 21.204 1.00 95.44 100 GLY A O 1
ATOM 788 N N . GLU A 1 101 ? -10.762 2.829 19.157 1.00 96.06 101 GLU A N 1
ATOM 789 C CA . GLU A 1 101 ? -11.697 1.694 19.264 1.00 96.06 101 GLU A CA 1
ATOM 790 C C . GLU A 1 101 ? -10.968 0.388 19.631 1.00 96.06 101 GLU A C 1
ATOM 792 O O . GLU A 1 101 ? -11.445 -0.423 20.429 1.00 96.06 101 GLU A O 1
ATOM 797 N N . TRP A 1 102 ? -9.781 0.172 19.059 1.00 96.62 102 TRP A N 1
ATOM 798 C CA . TRP A 1 102 ? -8.956 -0.980 19.401 1.00 96.62 102 TRP A CA 1
ATOM 799 C C . TRP A 1 102 ? -8.463 -0.931 20.856 1.00 96.62 102 TRP A C 1
ATOM 801 O O . TRP A 1 102 ? -8.474 -1.960 21.537 1.00 96.62 102 TRP A O 1
ATOM 811 N N . LEU A 1 103 ? -8.019 0.239 21.326 1.00 95.75 103 LEU A N 1
ATOM 812 C CA . LEU A 1 103 ? -7.593 0.450 22.710 1.00 95.75 103 LEU A CA 1
ATOM 813 C C . LEU A 1 103 ? -8.745 0.175 23.680 1.00 95.75 103 LEU A C 1
ATOM 815 O O . LEU A 1 103 ? -8.550 -0.592 24.620 1.00 95.75 103 LEU A O 1
ATOM 819 N N . ASP A 1 104 ? -9.934 0.704 23.405 1.00 94.94 104 ASP A N 1
ATOM 820 C CA . ASP A 1 104 ? -11.126 0.498 24.231 1.00 94.94 104 ASP A CA 1
ATOM 821 C C . ASP A 1 104 ? -11.502 -0.984 24.317 1.00 94.94 104 ASP A C 1
ATOM 823 O O . ASP A 1 104 ? -11.851 -1.496 25.380 1.00 94.94 104 ASP A O 1
ATOM 827 N N . ARG A 1 105 ? -11.390 -1.713 23.200 1.00 96.06 105 ARG A N 1
ATOM 828 C CA . ARG A 1 105 ? -11.783 -3.125 23.137 1.00 96.06 105 ARG A CA 1
ATOM 829 C C . ARG A 1 105 ? -10.754 -4.082 23.738 1.00 96.06 105 ARG A C 1
ATOM 831 O O . ARG A 1 105 ? -11.133 -5.133 24.250 1.00 96.06 105 ARG A O 1
ATOM 838 N N . TYR A 1 106 ? -9.462 -3.778 23.623 1.00 94.94 106 TYR A N 1
ATOM 839 C CA . TYR A 1 106 ? -8.385 -4.732 23.926 1.00 94.94 106 TYR A CA 1
ATOM 840 C C . TYR A 1 106 ? -7.340 -4.215 24.924 1.00 94.94 106 TYR A C 1
ATOM 842 O O . TYR A 1 106 ? -6.327 -4.886 25.144 1.00 94.94 106 TYR A O 1
ATOM 850 N N . GLY A 1 107 ? -7.555 -3.033 25.503 1.00 93.75 107 GLY A N 1
ATOM 851 C CA . GLY A 1 107 ? -6.760 -2.451 26.589 1.00 93.75 107 GLY A CA 1
ATOM 852 C C . GLY A 1 107 ? -5.353 -1.985 26.203 1.00 93.75 107 GLY A C 1
ATOM 853 O O . GLY A 1 107 ? -4.589 -1.559 27.063 1.00 93.75 107 GLY A O 1
ATOM 854 N N . ARG A 1 108 ? -4.971 -2.066 24.922 1.00 94.25 108 ARG A N 1
ATOM 855 C CA . ARG A 1 108 ? -3.686 -1.560 24.411 1.00 94.25 108 ARG A CA 1
ATOM 856 C C . ARG A 1 108 ? -3.845 -1.018 23.003 1.00 94.25 108 ARG A C 1
ATOM 858 O O . ARG A 1 108 ? -4.626 -1.568 22.238 1.00 94.25 108 ARG A O 1
ATOM 865 N N . LEU A 1 109 ? -3.028 -0.039 22.618 1.00 95.69 109 LEU A N 1
ATOM 866 C CA . LEU A 1 109 ? -2.933 0.383 21.218 1.00 95.69 109 LEU A CA 1
ATOM 867 C C . LEU A 1 109 ? -2.459 -0.776 20.317 1.00 95.69 109 LEU A C 1
ATOM 869 O O . LEU A 1 109 ? -1.617 -1.577 20.744 1.00 95.69 109 LEU A O 1
ATOM 873 N N . PRO A 1 110 ? -2.947 -0.856 19.068 1.00 96.44 110 PRO A N 1
ATOM 874 C CA . PRO A 1 110 ? -2.582 -1.925 18.147 1.00 96.44 110 PRO A CA 1
ATOM 875 C C . PRO A 1 110 ? -1.117 -1.823 17.712 1.00 96.44 110 PRO A C 1
ATOM 877 O O . PRO A 1 110 ? -0.542 -0.738 17.583 1.00 96.44 110 PRO A O 1
ATOM 880 N N . SER A 1 111 ? -0.518 -2.974 17.424 1.00 94.94 111 SER A N 1
ATOM 881 C CA . SER A 1 111 ? 0.765 -3.094 16.734 1.00 94.94 111 SER A CA 1
ATOM 882 C C . SER A 1 111 ? 0.580 -3.384 15.242 1.00 94.94 111 SER A C 1
ATOM 884 O O . SER A 1 111 ? -0.489 -3.791 14.783 1.00 94.94 111 SER A O 1
ATOM 886 N N . SER A 1 112 ? 1.669 -3.284 14.476 1.00 94.00 112 SER A N 1
ATOM 887 C CA . SER A 1 112 ? 1.679 -3.684 13.064 1.00 94.00 112 SER A CA 1
ATOM 888 C C . SER A 1 112 ? 1.303 -5.146 12.834 1.00 94.00 112 SER A C 1
ATOM 890 O O . SER A 1 112 ? 0.792 -5.487 11.768 1.00 94.00 112 SER A O 1
ATOM 892 N N . TYR A 1 113 ? 1.518 -6.008 13.830 1.00 91.88 113 TYR A N 1
ATOM 893 C CA . TYR A 1 113 ? 1.126 -7.412 13.779 1.00 91.88 113 TYR A CA 1
ATOM 894 C C . TYR A 1 113 ? -0.373 -7.602 13.992 1.00 91.88 113 TYR A C 1
ATOM 896 O O . TYR A 1 113 ? -0.958 -8.464 13.340 1.00 91.88 113 TYR A O 1
ATOM 904 N N . ASP A 1 114 ? -0.982 -6.794 14.860 1.00 93.75 114 ASP A N 1
ATOM 905 C CA . ASP A 1 114 ? -2.410 -6.867 15.167 1.00 93.75 114 ASP A CA 1
ATOM 906 C C . ASP A 1 114 ? -3.269 -6.524 13.936 1.00 93.75 114 ASP A C 1
ATOM 908 O O . ASP A 1 114 ? -4.305 -7.144 13.714 1.00 93.75 114 ASP A O 1
ATOM 912 N N . TRP A 1 115 ? -2.811 -5.592 13.090 1.00 94.38 115 TRP A N 1
ATOM 913 C CA . TRP A 1 115 ? -3.505 -5.164 11.861 1.00 94.38 115 TRP A CA 1
ATOM 914 C C . TRP A 1 115 ? -2.910 -5.741 10.564 1.00 94.38 115 TRP A C 1
ATOM 916 O O . TRP A 1 115 ? -3.140 -5.238 9.457 1.00 94.38 115 TRP A O 1
ATOM 926 N N . SER A 1 116 ? -2.129 -6.818 10.670 1.00 91.62 116 SER A N 1
ATOM 927 C CA . SER A 1 116 ? -1.579 -7.529 9.515 1.00 91.62 116 SER A CA 1
ATOM 928 C C . SER A 1 116 ? -2.365 -8.804 9.229 1.00 91.62 116 SER A C 1
ATOM 930 O O . SER A 1 116 ? -2.273 -9.781 9.969 1.00 91.62 116 SER A O 1
ATOM 932 N N . VAL A 1 117 ? -3.072 -8.837 8.093 1.00 85.81 117 VAL A N 1
ATOM 933 C CA . VAL A 1 117 ? -3.822 -10.022 7.628 1.00 85.81 117 VAL A CA 1
ATOM 934 C C . VAL A 1 117 ? -2.925 -11.256 7.541 1.00 85.81 117 VAL A C 1
ATOM 936 O O . VAL A 1 117 ? -3.307 -12.336 7.984 1.00 85.81 117 VAL A O 1
ATOM 939 N N . THR A 1 118 ? -1.718 -11.105 6.993 1.00 90.06 118 THR A N 1
ATOM 940 C CA . THR A 1 118 ? -0.768 -12.214 6.847 1.00 90.06 118 THR A CA 1
ATOM 941 C C . THR A 1 118 ? -0.339 -12.762 8.205 1.00 90.06 118 THR A C 1
ATOM 943 O O . THR A 1 118 ? -0.342 -13.975 8.402 1.00 90.06 118 THR A O 1
ATOM 946 N N . GLN A 1 119 ? 0.002 -11.885 9.154 1.00 90.12 119 GLN A N 1
ATOM 947 C CA . GLN A 1 119 ? 0.457 -12.317 10.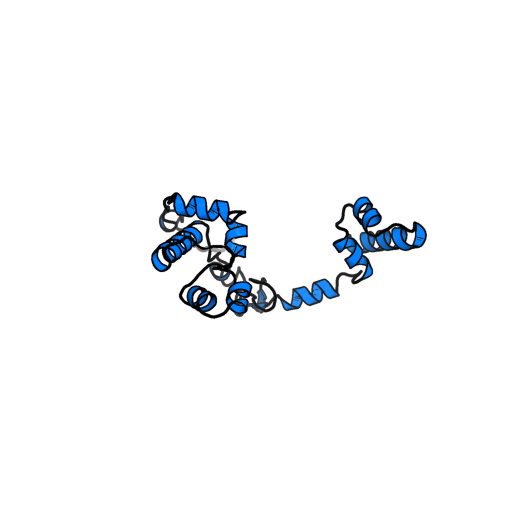478 1.00 90.12 119 GLN A CA 1
ATOM 948 C C . GLN A 1 119 ? -0.690 -12.899 11.308 1.00 90.12 119 GLN A C 1
ATOM 950 O O . GLN A 1 119 ? -0.503 -13.926 11.957 1.00 90.12 119 GLN A O 1
ATOM 955 N N . ALA A 1 120 ? -1.884 -12.309 11.230 1.00 89.25 120 ALA A N 1
ATOM 956 C CA . ALA A 1 120 ? -3.076 -12.819 11.893 1.00 89.25 120 ALA A CA 1
ATOM 957 C C . ALA A 1 120 ? -3.459 -14.216 11.383 1.00 89.25 120 ALA A C 1
ATOM 959 O O . ALA A 1 120 ? -3.692 -15.113 12.185 1.00 89.25 120 ALA A O 1
ATOM 960 N N . ARG A 1 121 ? -3.438 -14.446 10.061 1.00 89.38 121 ARG A N 1
ATOM 961 C CA . ARG A 1 121 ? -3.686 -15.780 9.482 1.00 89.38 121 ARG A CA 1
ATOM 962 C C . ARG A 1 121 ? -2.641 -16.805 9.904 1.00 89.38 121 ARG A C 1
ATOM 964 O O . ARG A 1 121 ? -2.998 -17.934 10.206 1.00 89.38 121 ARG A O 1
ATOM 971 N N . ARG A 1 122 ? -1.364 -16.412 9.935 1.00 91.88 122 ARG A N 1
ATOM 972 C CA . ARG A 1 122 ? -0.268 -17.299 10.344 1.00 91.88 122 ARG A CA 1
ATOM 973 C C . ARG A 1 122 ? -0.379 -17.720 11.811 1.00 91.88 122 ARG A C 1
ATOM 975 O O . ARG A 1 122 ? -0.048 -18.853 12.129 1.00 91.88 122 ARG A O 1
ATOM 982 N N . ARG A 1 123 ? -0.791 -16.807 12.696 1.00 89.44 123 ARG A N 1
ATOM 983 C CA . ARG A 1 123 ? -0.939 -17.072 14.138 1.00 89.44 123 ARG A CA 1
ATOM 984 C C . ARG A 1 123 ? -2.271 -17.738 14.486 1.00 89.44 123 ARG A C 1
ATOM 986 O O . ARG A 1 123 ? -2.330 -18.480 15.457 1.00 89.44 123 ARG A O 1
ATOM 993 N N . GLY A 1 124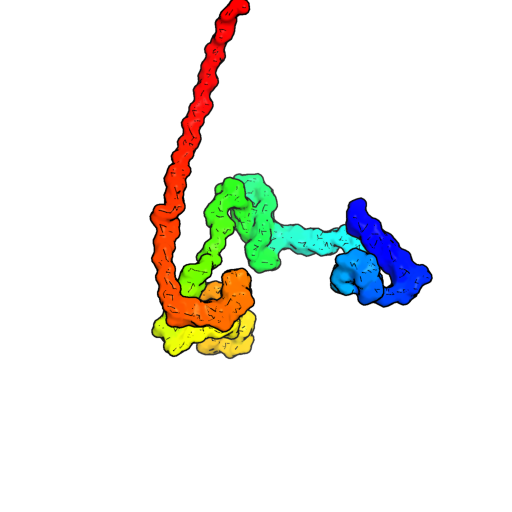 ? -3.315 -17.484 13.698 1.00 90.69 124 GLY A N 1
ATOM 994 C CA . GLY A 1 124 ? -4.655 -18.011 13.932 1.00 90.69 124 GLY A CA 1
ATOM 995 C C . GLY A 1 124 ? -5.264 -17.531 15.253 1.00 90.69 124 GLY A C 1
ATOM 996 O O . GLY A 1 124 ? -4.862 -16.505 15.810 1.00 90.69 124 GLY A O 1
ATOM 997 N N . GLY A 1 125 ? -6.260 -18.282 15.729 1.00 93.56 125 GLY A N 1
ATOM 998 C CA . GLY A 1 125 ? -6.872 -18.109 17.046 1.00 93.56 125 GLY A CA 1
ATOM 999 C C . GLY A 1 125 ? -7.309 -16.675 17.341 1.00 93.56 125 GLY A C 1
ATOM 1000 O O . GLY A 1 125 ? -7.932 -16.007 16.514 1.00 93.56 125 GLY A O 1
ATOM 1001 N N . GLU A 1 126 ? -6.943 -16.193 18.527 1.00 92.12 126 GLU A N 1
ATOM 1002 C CA . GLU A 1 126 ? -7.339 -14.875 19.019 1.00 92.12 126 GLU A CA 1
ATOM 1003 C C . GLU A 1 126 ? -6.840 -13.726 18.126 1.00 92.12 126 GLU A C 1
ATOM 1005 O O . GLU A 1 126 ? -7.552 -12.746 17.922 1.00 92.12 126 GLU A O 1
ATOM 1010 N N . ALA A 1 127 ? -5.647 -13.845 17.532 1.00 89.50 127 ALA A N 1
ATOM 1011 C CA . ALA A 1 127 ? -5.115 -12.810 16.644 1.00 89.50 127 ALA A CA 1
ATOM 1012 C C . ALA A 1 127 ? -5.989 -12.635 15.392 1.00 89.50 127 ALA A C 1
ATOM 1014 O O . ALA A 1 127 ? -6.264 -11.511 14.972 1.00 89.50 127 ALA A O 1
ATOM 1015 N N . LEU A 1 128 ? -6.459 -13.746 14.817 1.00 92.06 128 LEU A N 1
ATOM 1016 C CA . LEU A 1 128 ? -7.371 -13.710 13.678 1.00 92.06 128 LEU A CA 1
ATOM 1017 C C . LEU A 1 128 ? -8.764 -13.218 14.087 1.00 92.06 128 LEU A C 1
ATOM 1019 O O . LEU A 1 128 ? -9.329 -12.378 13.388 1.00 92.06 128 LEU A O 1
ATOM 1023 N N . ALA A 1 129 ? -9.273 -13.672 15.235 1.00 92.88 129 ALA A N 1
ATOM 1024 C CA . ALA A 1 129 ? -10.568 -13.246 15.756 1.00 92.88 129 ALA A CA 1
ATOM 1025 C C . ALA A 1 129 ? -10.614 -11.728 16.008 1.00 92.88 129 ALA A C 1
ATOM 1027 O O . ALA A 1 129 ? -11.531 -11.054 15.543 1.00 92.88 129 ALA A O 1
ATOM 1028 N N . ARG A 1 130 ? -9.589 -11.157 16.658 1.00 93.25 130 ARG A N 1
ATOM 1029 C CA . ARG A 1 130 ? -9.484 -9.704 16.897 1.00 93.25 130 ARG A CA 1
ATOM 1030 C C . ARG A 1 130 ? -9.425 -8.909 15.593 1.00 93.25 130 ARG A C 1
ATOM 1032 O O . ARG A 1 130 ? -10.096 -7.886 15.465 1.00 93.25 130 ARG A O 1
ATOM 1039 N N . LEU A 1 131 ? -8.675 -9.394 14.598 1.00 91.50 131 LEU A N 1
ATOM 1040 C CA . LEU A 1 131 ? -8.613 -8.745 13.287 1.00 91.50 131 LEU A CA 1
ATOM 1041 C C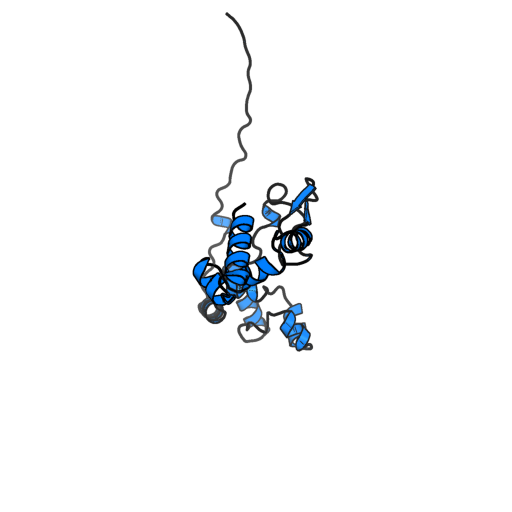 . LEU A 1 131 ? -9.976 -8.773 12.565 1.00 91.50 131 LEU A C 1
ATOM 1043 O O . LEU A 1 131 ? -10.317 -7.818 11.876 1.00 91.50 131 LEU A O 1
ATOM 1047 N N . GLN A 1 132 ? -10.754 -9.848 12.712 1.00 91.38 132 GLN A N 1
ATOM 1048 C CA . GLN A 1 132 ? -12.068 -10.000 12.073 1.00 91.38 132 GLN A CA 1
ATOM 1049 C C . GLN A 1 132 ? -13.202 -9.273 12.810 1.00 91.38 132 GLN A C 1
ATOM 1051 O O . GLN A 1 132 ? -14.208 -8.938 12.190 1.00 91.38 132 GLN A O 1
ATOM 1056 N N . ALA A 1 133 ? -13.038 -8.999 14.106 1.00 90.12 133 ALA A N 1
ATOM 1057 C CA . ALA A 1 133 ? -14.050 -8.371 14.955 1.00 90.12 133 ALA A CA 1
ATOM 1058 C C . ALA A 1 133 ? -14.283 -6.874 14.675 1.00 90.12 133 ALA A C 1
ATOM 1060 O O . ALA A 1 133 ? -15.140 -6.256 15.305 1.00 90.12 133 ALA A O 1
ATOM 1061 N N . GLY A 1 134 ? -13.528 -6.258 13.765 1.00 87.88 134 GLY A N 1
ATOM 1062 C CA . GLY A 1 134 ? -13.683 -4.845 13.447 1.00 87.88 134 GLY A CA 1
ATOM 1063 C C . GLY A 1 134 ? -13.189 -4.484 12.057 1.00 87.88 134 GLY A C 1
ATOM 1064 O O . GLY A 1 134 ? -12.716 -5.314 11.279 1.00 87.88 134 GLY A O 1
ATOM 1065 N N . ARG A 1 135 ? -13.339 -3.206 11.719 1.00 88.25 135 ARG A N 1
ATOM 1066 C CA . ARG A 1 135 ? -12.913 -2.657 10.431 1.00 88.25 135 ARG A CA 1
ATOM 1067 C C . ARG A 1 135 ? -11.585 -1.948 10.621 1.00 88.25 135 ARG A C 1
ATOM 1069 O O . ARG A 1 135 ? -11.548 -0.731 10.643 1.00 88.25 135 ARG A O 1
ATOM 1076 N N . TRP A 1 136 ? -10.504 -2.706 10.716 1.00 92.88 136 TRP A N 1
ATOM 1077 C CA . TRP A 1 136 ? -9.167 -2.147 10.922 1.00 92.88 136 TRP A CA 1
ATOM 1078 C C . TRP A 1 136 ? -8.489 -1.782 9.591 1.00 92.88 136 TRP A C 1
ATOM 1080 O O . TRP A 1 136 ? -8.689 -2.483 8.587 1.00 92.88 136 TRP A O 1
ATOM 1090 N N . PRO A 1 137 ? -7.691 -0.702 9.523 1.00 91.69 137 PRO A N 1
ATOM 1091 C CA . PRO A 1 137 ? -6.888 -0.416 8.341 1.00 91.69 137 PRO A CA 1
ATOM 1092 C C . PRO A 1 137 ? -5.804 -1.484 8.174 1.00 91.69 137 PRO A C 1
ATOM 1094 O O . PRO A 1 137 ? -5.280 -2.026 9.144 1.00 91.69 137 PRO A O 1
ATOM 1097 N N . ALA A 1 138 ? -5.414 -1.767 6.930 1.00 88.69 138 ALA A N 1
ATOM 1098 C CA . ALA A 1 138 ? -4.257 -2.623 6.693 1.00 88.69 138 ALA A CA 1
ATOM 1099 C C . ALA A 1 138 ? -2.989 -1.957 7.242 1.00 88.69 138 ALA A C 1
ATOM 1101 O O . ALA A 1 138 ? -2.832 -0.740 7.138 1.00 88.69 138 ALA A O 1
ATOM 1102 N N . ALA A 1 139 ? -2.041 -2.746 7.748 1.00 90.44 139 ALA A N 1
ATOM 1103 C CA . ALA A 1 139 ? -0.858 -2.179 8.385 1.00 90.44 139 ALA A CA 1
ATOM 1104 C C . ALA A 1 139 ? -0.025 -1.229 7.500 1.00 90.44 139 ALA A C 1
ATOM 1106 O O . ALA A 1 139 ? 0.565 -0.269 7.996 1.00 90.44 139 ALA A O 1
ATOM 1107 N N . SER A 1 140 ? -0.024 -1.455 6.185 1.00 89.19 140 SER A N 1
ATOM 1108 C CA . SER A 1 140 ? 0.617 -0.574 5.204 1.00 89.19 140 SER A CA 1
ATOM 1109 C C . SER A 1 140 ? -0.053 0.796 5.087 1.00 89.19 140 SER A C 1
ATOM 1111 O O . SER A 1 140 ? 0.625 1.775 4.796 1.00 89.19 140 SER A O 1
ATOM 1113 N N . VAL A 1 141 ? -1.363 0.897 5.333 1.00 90.00 141 VAL A N 1
ATOM 1114 C CA . VAL A 1 141 ? -2.090 2.175 5.339 1.00 90.00 141 VAL A CA 1
ATOM 1115 C C . VAL A 1 141 ? -1.572 3.066 6.466 1.00 90.00 141 VAL A C 1
ATOM 1117 O O . VAL A 1 141 ? -1.309 4.241 6.228 1.00 90.00 141 VAL A O 1
ATOM 1120 N N . VAL A 1 142 ? -1.339 2.500 7.655 1.00 93.62 142 VAL A N 1
ATOM 1121 C CA . VAL A 1 142 ? -0.762 3.231 8.796 1.00 93.62 142 VAL A CA 1
ATOM 1122 C C . VAL A 1 142 ? 0.646 3.723 8.462 1.00 93.62 142 VAL A C 1
ATOM 1124 O O . VAL A 1 142 ? 0.933 4.907 8.614 1.00 93.62 142 VAL A O 1
ATOM 1127 N N . THR A 1 143 ? 1.506 2.852 7.925 1.00 93.38 143 THR A N 1
ATOM 1128 C CA . THR A 1 143 ? 2.861 3.232 7.489 1.00 93.38 143 THR A CA 1
ATOM 1129 C C . THR A 1 143 ? 2.837 4.335 6.429 1.00 93.38 143 THR A C 1
ATOM 1131 O O . THR A 1 143 ? 3.600 5.287 6.530 1.00 93.38 143 THR A O 1
ATOM 1134 N N . ASN A 1 144 ? 1.939 4.266 5.444 1.00 90.12 144 ASN A N 1
ATOM 1135 C CA . ASN A 1 144 ? 1.845 5.285 4.396 1.00 90.12 144 ASN A CA 1
ATOM 1136 C C . ASN A 1 144 ? 1.371 6.647 4.923 1.00 90.12 144 ASN A C 1
ATOM 1138 O O . ASN A 1 144 ? 1.792 7.677 4.406 1.00 90.12 144 ASN A O 1
ATOM 1142 N N . LEU A 1 145 ? 0.481 6.663 5.920 1.00 92.44 145 LEU A N 1
ATOM 1143 C CA . LEU A 1 145 ? -0.081 7.899 6.465 1.00 92.44 145 LEU A CA 1
ATOM 1144 C C . LEU A 1 145 ? 0.812 8.536 7.536 1.00 92.44 145 LEU A C 1
ATOM 1146 O O . LEU A 1 145 ? 0.884 9.759 7.607 1.00 92.44 145 LEU A O 1
ATOM 1150 N N . PHE A 1 146 ? 1.497 7.745 8.360 1.00 93.19 146 PHE A N 1
ATOM 1151 C CA . PHE A 1 146 ? 2.253 8.242 9.520 1.00 93.19 146 PHE A CA 1
ATOM 1152 C C . PHE A 1 146 ? 3.768 8.044 9.398 1.00 93.19 146 PHE A C 1
ATOM 1154 O O . PHE A 1 146 ? 4.520 8.462 10.274 1.00 93.19 146 PHE A O 1
ATOM 1161 N N . GLY A 1 147 ? 4.238 7.380 8.340 1.00 93.56 147 GLY A N 1
ATOM 1162 C CA . GLY A 1 147 ? 5.636 6.986 8.156 1.00 93.56 147 GLY A CA 1
ATOM 1163 C C . GLY A 1 147 ? 6.030 5.801 9.038 1.00 93.56 147 GLY A C 1
ATOM 1164 O O . GLY A 1 147 ? 6.560 4.805 8.549 1.00 93.56 147 GLY A O 1
ATOM 1165 N N . THR A 1 148 ? 5.723 5.861 10.336 1.00 94.25 148 THR A N 1
ATOM 1166 C CA . THR A 1 148 ? 6.021 4.795 11.300 1.00 94.25 148 THR A CA 1
ATOM 1167 C C . THR A 1 148 ? 4.834 4.479 12.207 1.00 94.25 148 THR A C 1
ATOM 1169 O O . THR A 1 148 ? 3.970 5.313 12.471 1.00 94.25 148 THR A O 1
ATOM 1172 N N . TRP A 1 149 ? 4.818 3.253 12.731 1.00 95.81 149 TRP A N 1
ATOM 1173 C CA . TRP A 1 149 ? 3.840 2.826 13.735 1.00 95.81 149 TRP A CA 1
ATOM 1174 C C . TRP A 1 149 ? 4.031 3.515 15.088 1.00 95.81 149 TRP A C 1
ATOM 1176 O O . TRP A 1 149 ? 3.055 3.725 15.800 1.00 95.81 149 TRP A O 1
ATOM 1186 N N . GLY A 1 150 ? 5.272 3.880 15.430 1.00 95.19 150 GLY A N 1
ATOM 1187 C CA . GLY A 1 150 ? 5.562 4.676 16.622 1.00 95.19 150 GLY A CA 1
ATOM 1188 C C . GLY A 1 150 ? 4.869 6.034 16.554 1.00 95.19 150 GLY A C 1
ATOM 1189 O O . GLY A 1 150 ? 4.098 6.356 17.449 1.00 95.19 150 GLY A O 1
ATOM 1190 N N . ALA A 1 151 ? 5.041 6.758 15.442 1.00 94.38 151 ALA A N 1
ATOM 1191 C CA . ALA A 1 151 ? 4.400 8.056 15.227 1.00 94.38 151 ALA A CA 1
ATOM 1192 C C . ALA A 1 151 ? 2.866 7.975 15.298 1.00 94.38 151 ALA A C 1
ATOM 1194 O O . ALA A 1 151 ? 2.240 8.792 15.966 1.00 94.38 151 ALA A O 1
ATOM 1195 N N . ALA A 1 152 ? 2.262 6.959 14.674 1.00 95.50 152 ALA A N 1
ATOM 1196 C CA . ALA A 1 152 ? 0.813 6.762 14.730 1.00 95.50 152 ALA A CA 1
ATOM 1197 C C . ALA A 1 152 ? 0.307 6.509 16.162 1.00 95.50 152 ALA A C 1
ATOM 1199 O O . ALA A 1 152 ? -0.685 7.097 16.578 1.00 95.50 152 ALA A O 1
ATOM 1200 N N . ARG A 1 153 ? 1.009 5.672 16.940 1.00 95.88 153 ARG A N 1
ATOM 1201 C CA . ARG A 1 153 ? 0.647 5.389 18.338 1.00 95.88 153 ARG A CA 1
ATOM 1202 C C . ARG A 1 153 ? 0.837 6.601 19.246 1.00 95.88 153 ARG A C 1
ATOM 1204 O O . ARG A 1 153 ? 0.016 6.803 20.130 1.00 95.88 153 ARG A O 1
ATOM 1211 N N . THR A 1 154 ? 1.885 7.395 19.030 1.00 95.62 154 THR A N 1
ATOM 1212 C CA . THR A 1 154 ? 2.089 8.657 19.754 1.00 95.62 154 THR A CA 1
ATOM 1213 C C . THR A 1 154 ? 0.955 9.637 19.464 1.00 95.62 154 THR A C 1
ATOM 1215 O O . THR A 1 154 ? 0.391 10.181 20.405 1.00 95.62 154 THR A O 1
ATOM 1218 N N . ALA A 1 155 ? 0.565 9.802 18.196 1.00 93.75 155 ALA A N 1
ATOM 1219 C CA . ALA A 1 155 ? -0.561 10.657 17.817 1.00 93.75 155 ALA A CA 1
ATOM 1220 C C . ALA A 1 155 ? -1.893 10.168 18.417 1.00 93.75 155 ALA A C 1
ATOM 1222 O O . ALA A 1 155 ? -2.658 10.962 18.955 1.00 93.75 155 ALA A O 1
ATOM 1223 N N . ALA A 1 156 ? -2.141 8.853 18.406 1.00 93.44 156 ALA A N 1
ATOM 1224 C CA . ALA A 1 156 ? -3.340 8.270 19.011 1.00 93.44 156 ALA A CA 1
ATOM 1225 C C . ALA A 1 156 ? -3.376 8.460 20.534 1.00 93.44 156 ALA A C 1
ATOM 1227 O O . ALA A 1 156 ? -4.427 8.760 21.089 1.00 93.44 156 ALA A O 1
ATOM 1228 N N . ALA A 1 157 ? -2.231 8.324 21.208 1.00 89.62 157 ALA A N 1
ATOM 1229 C CA . ALA A 1 157 ? -2.122 8.554 22.646 1.00 89.62 157 ALA A CA 1
ATOM 1230 C C . ALA A 1 157 ? -2.265 10.037 23.030 1.00 89.62 157 ALA A C 1
ATOM 1232 O O . ALA A 1 157 ? -2.732 10.334 24.124 1.00 89.62 157 ALA A O 1
ATOM 1233 N N . ALA A 1 158 ? -1.869 10.957 22.146 1.00 86.38 158 ALA A N 1
ATOM 1234 C CA . ALA A 1 158 ? -1.986 12.397 22.364 1.00 86.38 158 ALA A CA 1
ATOM 1235 C C . ALA A 1 158 ? -3.418 12.932 22.179 1.00 86.38 158 ALA A C 1
ATOM 1237 O O . ALA A 1 158 ? -3.696 14.052 22.599 1.00 86.38 158 ALA A O 1
ATOM 1238 N N . GLY A 1 159 ? -4.320 12.155 21.564 1.00 69.62 159 GLY A N 1
ATOM 1239 C CA . GLY A 1 159 ? -5.718 12.544 21.377 1.00 69.62 159 GLY A CA 1
ATOM 1240 C C . GLY A 1 159 ? -5.901 13.785 20.498 1.00 69.62 159 GLY A C 1
ATOM 1241 O O . GLY A 1 159 ? -6.741 14.621 20.824 1.00 69.62 159 GLY A O 1
ATOM 1242 N N . GLU A 1 160 ? -5.115 13.936 19.420 1.00 55.00 160 GLU A N 1
ATOM 1243 C CA . GLU A 1 160 ? -5.251 15.084 18.506 1.00 55.00 160 GLU A CA 1
ATOM 1244 C C . GLU A 1 160 ? -6.724 15.270 18.070 1.00 55.00 160 GLU A C 1
ATOM 1246 O O . GLU A 1 160 ? -7.330 14.329 17.545 1.00 55.00 160 GLU A O 1
ATOM 1251 N N . PRO A 1 161 ? -7.328 16.453 18.309 1.00 46.28 161 PRO A N 1
ATOM 1252 C CA . PRO A 1 161 ? -8.755 16.659 18.104 1.00 46.28 161 PRO A CA 1
ATOM 1253 C C . PRO A 1 161 ? -9.118 16.725 16.618 1.00 46.28 161 PRO A C 1
ATOM 1255 O O . PRO A 1 161 ? -8.392 17.278 15.794 1.00 46.28 161 PRO A O 1
ATOM 1258 N N . VAL A 1 162 ? -10.293 16.179 16.306 1.00 45.56 162 VAL A N 1
ATOM 1259 C CA . VAL A 1 162 ? -10.877 16.055 14.965 1.00 45.56 162 VAL A CA 1
ATOM 1260 C C . VAL A 1 162 ? -11.581 17.360 14.563 1.00 45.56 162 VAL A C 1
ATOM 1262 O O . VAL A 1 162 ? -12.580 17.713 15.191 1.00 45.56 162 VAL A O 1
ATOM 1265 N N . PRO A 1 163 ? -11.162 18.066 13.495 1.00 42.56 163 PRO A N 1
ATOM 1266 C CA . PRO A 1 163 ? -12.040 19.003 12.808 1.00 42.56 163 PRO A CA 1
ATOM 1267 C C . PRO A 1 163 ? -13.032 18.211 11.945 1.00 42.56 163 PRO A C 1
ATOM 1269 O O . PRO A 1 163 ? -12.639 17.352 11.156 1.00 42.56 163 PRO A O 1
ATOM 1272 N N . ASP A 1 164 ? -14.324 18.507 12.076 1.00 43.00 164 ASP A N 1
ATOM 1273 C CA . ASP A 1 164 ? -15.380 17.932 11.240 1.00 43.00 164 ASP A CA 1
ATOM 1274 C C . ASP A 1 164 ? -15.178 18.303 9.754 1.00 43.00 164 ASP A C 1
ATOM 1276 O O . ASP A 1 164 ? -15.443 19.430 9.325 1.00 43.00 164 ASP A O 1
ATOM 1280 N N . GLU A 1 165 ? -14.740 17.335 8.941 1.00 41.03 165 GLU A N 1
ATOM 1281 C CA . GLU A 1 165 ? -14.557 17.483 7.488 1.00 41.03 165 GLU A CA 1
ATOM 1282 C C . GLU A 1 165 ? -15.856 17.863 6.742 1.00 41.03 165 GLU A C 1
ATOM 1284 O O . GLU A 1 165 ? -15.795 18.285 5.581 1.00 41.03 165 GLU A O 1
ATOM 1289 N N . ARG A 1 166 ? -17.044 17.745 7.363 1.00 45.22 166 ARG A N 1
ATOM 1290 C CA . ARG A 1 166 ? -18.309 18.194 6.751 1.00 45.22 166 ARG A CA 1
ATOM 1291 C C . ARG A 1 166 ? -18.488 19.709 6.761 1.00 45.22 166 ARG A C 1
ATOM 1293 O O . ARG A 1 166 ? -19.227 20.208 5.914 1.00 45.22 166 ARG A O 1
ATOM 1300 N N . SER A 1 167 ? -17.790 20.437 7.631 1.00 40.44 167 SER A N 1
ATOM 1301 C CA . SER A 1 167 ? -17.913 21.898 7.734 1.00 40.44 167 SER A CA 1
ATOM 1302 C C . SER A 1 167 ? -17.019 22.670 6.748 1.00 40.44 167 SER A C 1
ATOM 1304 O O . SER A 1 167 ? -17.210 23.868 6.560 1.00 40.44 167 SER A O 1
ATOM 1306 N N . LEU A 1 168 ? -16.076 22.003 6.068 1.00 43.03 168 LEU A N 1
ATOM 1307 C CA . LEU A 1 168 ? -15.063 22.651 5.214 1.00 43.03 168 LEU A CA 1
ATOM 1308 C C . LEU A 1 168 ? -15.240 22.425 3.706 1.00 43.03 168 LEU A C 1
ATOM 1310 O O . LEU A 1 168 ? -14.427 22.911 2.920 1.00 43.03 168 LEU A O 1
ATOM 1314 N N . ARG A 1 169 ? -16.284 21.714 3.259 1.00 37.75 169 ARG A N 1
ATOM 1315 C CA . ARG A 1 169 ? -16.556 21.586 1.818 1.00 37.75 169 ARG A CA 1
ATOM 1316 C C . ARG A 1 169 ? -17.371 22.794 1.330 1.00 37.75 169 ARG A C 1
ATOM 1318 O O . ARG A 1 169 ? -18.558 22.867 1.651 1.00 37.75 169 ARG A O 1
ATOM 1325 N N . PRO A 1 170 ? -16.813 23.718 0.520 1.00 35.78 170 PRO A N 1
ATOM 1326 C CA . PRO A 1 170 ? -17.630 24.716 -0.156 1.00 35.78 170 PRO A CA 1
ATOM 1327 C C . PRO A 1 170 ? -18.624 24.009 -1.081 1.00 35.78 170 PRO A C 1
ATOM 1329 O O . PRO A 1 170 ? -18.260 23.147 -1.885 1.00 35.78 170 PRO A O 1
ATOM 1332 N N . ARG A 1 171 ? -19.900 24.377 -0.947 1.00 36.75 171 ARG A N 1
ATOM 1333 C CA . ARG A 1 171 ? -21.013 23.898 -1.770 1.00 36.75 171 ARG A CA 1
ATOM 1334 C C . ARG A 1 171 ? -20.743 24.316 -3.220 1.00 36.75 171 ARG A C 1
ATOM 1336 O O . ARG A 1 171 ? -20.994 25.456 -3.595 1.00 36.75 171 ARG A O 1
ATOM 1343 N N . THR A 1 172 ? -20.183 23.424 -4.034 1.00 41.31 172 THR A N 1
ATOM 1344 C CA . THR A 1 172 ? -20.007 23.681 -5.468 1.00 41.31 172 THR A CA 1
ATOM 1345 C C . THR A 1 172 ? -21.393 23.686 -6.109 1.00 41.31 172 THR A C 1
ATOM 1347 O O . THR A 1 172 ? -22.054 22.649 -6.166 1.00 41.31 172 THR A O 1
ATOM 1350 N N . GLN A 1 173 ? -21.875 24.859 -6.525 1.00 33.22 173 GLN A N 1
ATOM 1351 C CA . GLN A 1 173 ? -23.110 24.968 -7.299 1.00 33.22 173 GLN A CA 1
ATOM 1352 C C . GLN A 1 173 ? -22.891 24.325 -8.684 1.00 33.22 173 GLN A C 1
ATOM 1354 O O . GLN A 1 173 ? -21.874 24.615 -9.320 1.00 33.22 173 GLN A O 1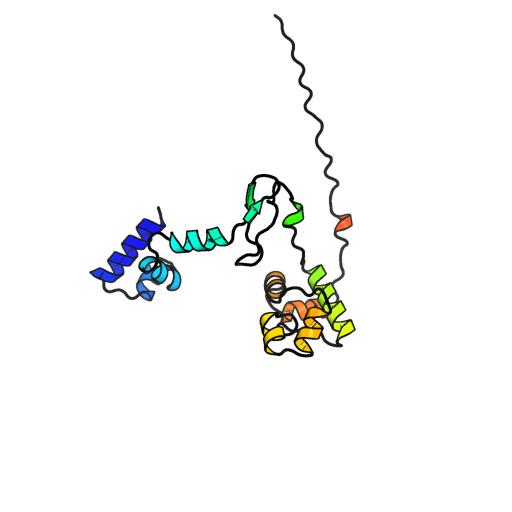
ATOM 1359 N N . PRO A 1 174 ? -23.794 23.454 -9.171 1.00 33.78 174 PRO A N 1
ATOM 1360 C CA . PRO A 1 174 ? -23.740 22.979 -10.546 1.00 33.78 174 PRO A CA 1
ATOM 1361 C C . PRO A 1 174 ? -24.029 24.132 -11.515 1.00 33.78 174 PRO A C 1
ATOM 1363 O O . PRO A 1 174 ? -24.887 24.975 -11.259 1.00 33.78 174 PRO A O 1
ATOM 1366 N N . GLY A 1 175 ? -23.275 24.152 -12.616 1.00 33.16 175 GLY A N 1
ATOM 1367 C CA . GLY A 1 175 ? -23.174 25.266 -13.551 1.00 33.16 175 GLY A CA 1
ATOM 1368 C C . GLY A 1 175 ? -24.496 25.706 -14.178 1.00 33.16 175 GLY A C 1
ATOM 1369 O O . GLY A 1 175 ? -25.330 24.891 -14.580 1.00 33.16 175 GLY A O 1
ATOM 1370 N N . ALA A 1 176 ? -24.637 27.025 -14.304 1.00 34.38 176 ALA A N 1
ATOM 1371 C CA . ALA A 1 176 ? -25.635 27.647 -15.153 1.00 34.38 176 ALA A CA 1
ATOM 1372 C C . ALA A 1 176 ? -25.457 27.155 -16.598 1.00 34.38 176 ALA A C 1
ATOM 1374 O O . ALA A 1 176 ? -24.361 27.176 -17.161 1.00 34.38 176 ALA A O 1
ATOM 1375 N N . ARG A 1 177 ? -26.562 26.667 -17.162 1.00 35.25 177 ARG A N 1
ATOM 1376 C CA . ARG A 1 177 ? -26.694 26.218 -18.547 1.00 35.25 177 ARG A CA 1
ATOM 1377 C C . ARG A 1 177 ? -26.297 27.327 -19.521 1.00 35.25 177 ARG A C 1
ATOM 1379 O O . ARG A 1 177 ? -26.709 28.472 -19.365 1.00 35.25 177 ARG A O 1
ATOM 1386 N N . ALA A 1 178 ? -25.580 26.928 -20.568 1.00 37.50 178 ALA A N 1
ATOM 1387 C CA . ALA A 1 178 ? -25.453 27.683 -21.803 1.00 37.50 178 ALA A CA 1
ATOM 1388 C C . ALA A 1 178 ? -26.849 27.985 -22.374 1.00 37.50 178 ALA A C 1
ATOM 1390 O O . ALA A 1 178 ? -27.637 27.066 -22.605 1.00 37.50 178 ALA A O 1
ATOM 1391 N N . ALA A 1 179 ? -27.136 29.264 -22.602 1.00 34.31 179 ALA A N 1
ATOM 1392 C CA . ALA A 1 179 ? -28.218 29.698 -23.468 1.00 34.31 179 ALA A CA 1
ATOM 1393 C C . ALA A 1 179 ? -27.593 30.146 -24.792 1.00 34.31 179 ALA A C 1
ATOM 1395 O O . ALA A 1 179 ? -26.999 31.218 -24.884 1.00 34.31 179 ALA A O 1
ATOM 1396 N N . SER A 1 180 ? -27.703 29.284 -25.800 1.00 34.47 180 SER A N 1
ATOM 1397 C CA . SER A 1 180 ? -27.622 29.678 -27.201 1.00 34.47 180 SER A CA 1
ATOM 1398 C C . SER A 1 180 ? -28.783 30.615 -27.524 1.00 34.47 180 SER A C 1
ATOM 1400 O O . SER A 1 180 ? -29.919 30.304 -27.174 1.00 34.47 180 SER A O 1
ATOM 1402 N N . LEU A 1 181 ? -28.512 31.699 -28.246 1.00 36.38 181 LEU A N 1
ATOM 1403 C CA . LEU A 1 181 ? -29.501 32.378 -29.079 1.00 36.38 181 LEU A CA 1
ATOM 1404 C C . LEU A 1 181 ? -28.814 32.838 -30.367 1.00 36.38 181 LEU A C 1
ATOM 1406 O O . LEU A 1 181 ? -27.915 33.674 -30.356 1.00 36.38 181 LEU A O 1
ATOM 1410 N N . GLU A 1 182 ? -29.244 32.222 -31.464 1.00 36.59 182 GLU A N 1
ATOM 1411 C CA . GLU A 1 182 ? -29.039 32.657 -32.842 1.00 36.59 182 GLU A CA 1
ATOM 1412 C C . GLU A 1 182 ? -29.838 33.936 -33.150 1.00 36.59 182 GLU A C 1
ATOM 1414 O O . GLU A 1 182 ? -30.935 34.113 -32.614 1.00 36.59 182 GLU A O 1
ATOM 1419 N N . ARG A 1 183 ? -29.308 34.766 -34.068 1.00 34.62 183 ARG A N 1
ATOM 1420 C CA . ARG A 1 183 ? -29.976 35.579 -35.127 1.00 34.62 183 ARG A CA 1
ATOM 1421 C C . ARG A 1 183 ? -28.941 36.591 -35.664 1.00 34.62 183 ARG A C 1
ATOM 1423 O O . ARG A 1 183 ? -28.384 37.333 -34.870 1.00 34.62 183 ARG A O 1
ATOM 1430 N N . ALA A 1 184 ? -28.435 36.512 -36.899 1.00 35.56 184 ALA A N 1
ATOM 1431 C CA . ALA A 1 184 ? -29.036 36.758 -38.223 1.00 35.56 184 ALA A CA 1
ATOM 1432 C C . ALA A 1 184 ? -29.302 38.251 -38.547 1.00 35.56 184 ALA A C 1
ATOM 1434 O O . ALA A 1 184 ? -30.030 38.901 -37.802 1.00 35.56 184 ALA A O 1
ATOM 1435 N N . VAL A 1 185 ? -28.820 38.671 -39.739 1.00 36.47 185 VAL A N 1
ATOM 1436 C CA . VAL A 1 185 ? -29.123 39.902 -40.527 1.00 36.47 185 VAL A CA 1
ATOM 1437 C C . VAL A 1 185 ? -28.359 41.157 -40.041 1.00 36.47 185 VAL A C 1
ATOM 1439 O O . VAL A 1 185 ? -28.414 41.471 -38.861 1.00 36.47 185 VAL A O 1
ATOM 1442 N N . VAL A 1 186 ? -27.556 41.889 -40.832 1.00 41.81 186 VAL A N 1
ATOM 1443 C CA . VAL A 1 186 ? -27.603 42.324 -42.252 1.00 41.81 186 VAL A CA 1
ATOM 1444 C C . VAL A 1 186 ? -26.243 42.141 -42.927 1.00 41.81 186 VAL A C 1
ATOM 1446 O O . VAL A 1 186 ? -25.226 42.440 -42.263 1.00 41.81 186 VAL A O 1
#

Sequence (186 aa):
TERRRAVALAVHDREFEGLSIRQIADRLGRSPATVKAYFYDPTGEKARAIKARYVGVCRGCGAYTQPRNGKGDAYAYCKACHPGAIERRWTRERVLEAMGEWLDRYGRLPSSYDWSVTQARRRGGEALARLQAGRWPAASVVTNLFGTWGAARTAAAAGEPVPDERSLRPRTQPGARAASLERAVV

pLDDT: mean 82.4, std 19.52, range [33.16, 97.75]

Radius of gyration: 25.33 Å; chains: 1; bounding box: 63×60×69 Å

Secondary structure (DSSP, 8-state):
-HHHHHHHHHHHHHHTS---HHHHHHHHTS-HHHHHHHHH-TTSHHHHHHHHTT-EE-TTT-PEEPBSSSTT-B-SS-TTT-GGGGS-S--HHHHHHHHHHHHHHHSSPPPTTTT-HHHHHHH-HHHHHHHHTS-PPPHHHHHHHHSSHHHHHHHHHHTPPPP-TTSS----PPPPPP--------